Protein AF-A0A1Y4UDA5-F1 (afdb_monomer_lite)

Secondary structure (DSSP, 8-state):
--HHHHHHHHHHHHHTTT-HHHHHHHHHHHHHHHHHH--SHHHHTSHHHHHHHHHHHHSHHHHHH-S-GGGS-TT---HHHHHHHHHHHHHHSHHHH-TT--PPPPPHHHHHHHHHHHHHHTHHHHHHHHHHHHH-GGG----HHHHHHHT-HHHHHHHHHHHHHHHH--TT--HHHHHHHHHHHHHHHHHHHHHHHHHHHH-TTSPPPHHHHHHHHHHHHHHHHHHH-GGGGG-TTS-HHHHHHTT--TTS-HHHHHHHHHHHHHHHHHHHHHHH-PPP-GGGGS---------S-------PPPP--PPPP--------

Sequence (321 aa):
MEAQDFRTLTDMVQEHRHSELLTRGIGLEMMAHLPQILTSPDEAARHEVLQLMDTLRKTPAMRHTGRKLANLPGNSSHPIHGVLALHTLLMDAYPERHPESRMRQPTTGEVQAAMRLVDRLFRTGIFHELCRMTEAPTQMQPPFYVARLYGWDVDCEILQAMRHERDTATPGADPRRMQQLREEIFRTENHLVRGAERTIEGMTEMSVPRSYVERLESELNTLGWLARAPERIDDLHTNRQFLDKYEIHPGLPPEAQRAEAEAAFRELDARLVRLTGREARTHELDLRVAQPEREPGRTSFRREYPAVMQPAEAASRKLRH

Structure (mmCIF, N/CA/C/O backbone):
data_AF-A0A1Y4UDA5-F1
#
_entry.id   AF-A0A1Y4UDA5-F1
#
loop_
_atom_site.group_PDB
_atom_site.id
_atom_site.type_symbol
_atom_site.label_atom_id
_atom_site.label_alt_id
_atom_site.label_comp_id
_atom_site.label_asym_id
_atom_site.label_entity_id
_atom_site.label_seq_id
_atom_site.pdbx_PDB_ins_code
_atom_site.Cartn_x
_atom_site.Cartn_y
_atom_site.Cartn_z
_atom_site.occupancy
_atom_site.B_iso_or_equiv
_atom_site.auth_seq_id
_atom_site.auth_comp_id
_atom_site.auth_asym_id
_atom_site.auth_atom_id
_atom_site.pdbx_PDB_model_num
ATOM 1 N N . MET A 1 1 ? 5.032 -4.336 23.106 1.00 51.22 1 MET A N 1
ATOM 2 C CA . MET A 1 1 ? 3.749 -4.563 23.781 1.00 51.22 1 MET A CA 1
ATOM 3 C C . MET A 1 1 ? 3.518 -6.073 23.809 1.00 51.22 1 MET A C 1
ATOM 5 O O . MET A 1 1 ? 3.374 -6.665 22.745 1.00 51.22 1 MET A O 1
ATOM 9 N N . GLU A 1 2 ? 3.667 -6.715 24.965 1.00 51.81 2 GLU A N 1
ATOM 10 C CA . GLU A 1 2 ? 3.665 -8.178 25.155 1.00 51.81 2 GLU A CA 1
ATOM 11 C C . GLU A 1 2 ? 2.259 -8.705 25.516 1.00 51.81 2 GLU A C 1
ATOM 13 O O . GLU A 1 2 ? 1.322 -7.932 25.699 1.00 51.81 2 GLU A O 1
ATOM 18 N N . ALA A 1 3 ? 2.071 -10.027 25.641 1.00 55.53 3 ALA A N 1
ATOM 19 C CA . ALA A 1 3 ? 0.780 -10.629 26.026 1.00 55.53 3 ALA A CA 1
ATOM 20 C C . ALA A 1 3 ? 0.207 -10.060 27.347 1.00 55.53 3 ALA A C 1
ATOM 22 O O . ALA A 1 3 ? -1.010 -10.009 27.540 1.00 55.53 3 ALA A O 1
ATOM 23 N N . GLN A 1 4 ? 1.084 -9.581 28.232 1.00 59.66 4 GLN A N 1
ATOM 24 C CA . GLN A 1 4 ? 0.732 -8.936 29.494 1.00 59.66 4 GLN A CA 1
ATOM 25 C C . GLN A 1 4 ? 0.059 -7.562 29.309 1.00 59.66 4 GLN A C 1
ATOM 27 O O . GLN A 1 4 ? -0.778 -7.161 30.122 1.00 59.66 4 GLN A O 1
ATOM 32 N N . ASP A 1 5 ? 0.320 -6.884 28.194 1.00 81.00 5 ASP A N 1
ATOM 33 C CA . ASP A 1 5 ? -0.225 -5.555 27.918 1.00 81.00 5 ASP A CA 1
ATOM 34 C C . ASP A 1 5 ? -1.682 -5.620 27.435 1.00 81.00 5 ASP A C 1
ATOM 36 O O . ASP A 1 5 ? -2.499 -4.782 27.809 1.00 81.00 5 ASP A O 1
ATOM 40 N N . PHE A 1 6 ? -2.069 -6.661 26.687 1.00 86.75 6 PHE A N 1
ATOM 41 C CA . PHE A 1 6 ? -3.466 -6.848 26.266 1.00 86.75 6 PHE A CA 1
ATOM 42 C C . PHE A 1 6 ? -4.402 -7.211 27.423 1.00 86.75 6 PHE A C 1
ATOM 44 O O . PHE A 1 6 ? -5.567 -6.805 27.424 1.00 86.75 6 PHE A O 1
ATOM 51 N N . ARG A 1 7 ? -3.901 -7.947 28.422 1.00 87.75 7 ARG A N 1
ATOM 52 C CA . ARG A 1 7 ? -4.650 -8.208 29.661 1.00 87.75 7 ARG A CA 1
ATOM 53 C C . ARG A 1 7 ? -4.864 -6.921 30.442 1.00 87.75 7 ARG A C 1
ATOM 55 O O . ARG A 1 7 ? -6.002 -6.605 30.757 1.00 87.75 7 ARG A O 1
ATOM 62 N N . THR A 1 8 ? -3.806 -6.132 30.617 1.00 89.75 8 THR A N 1
ATOM 63 C CA . THR A 1 8 ? -3.888 -4.809 31.254 1.00 89.75 8 THR A CA 1
ATOM 64 C C . THR A 1 8 ? -4.913 -3.908 30.555 1.00 89.75 8 THR A C 1
ATOM 66 O O . THR A 1 8 ? -5.775 -3.329 31.209 1.00 89.75 8 THR A O 1
ATOM 69 N N . LEU A 1 9 ? -4.900 -3.849 29.217 1.00 91.00 9 LEU A N 1
ATOM 70 C CA . LEU A 1 9 ? -5.909 -3.108 28.448 1.00 91.00 9 LEU A CA 1
ATOM 71 C C . LEU A 1 9 ? -7.327 -3.655 28.660 1.00 91.00 9 LEU A C 1
ATOM 73 O O . LEU A 1 9 ? -8.279 -2.882 28.760 1.00 91.00 9 LEU A O 1
ATOM 77 N N . THR A 1 10 ? -7.482 -4.977 28.737 1.00 94.12 10 THR A N 1
ATOM 78 C CA . THR A 1 10 ? -8.779 -5.612 29.006 1.00 94.12 10 THR A CA 1
ATOM 79 C C . THR A 1 10 ? -9.306 -5.208 30.378 1.00 94.12 10 THR A C 1
ATOM 81 O O . THR A 1 10 ? -10.466 -4.804 30.482 1.00 94.12 10 THR A O 1
ATOM 84 N N . ASP A 1 11 ? -8.455 -5.247 31.400 1.00 93.56 11 ASP A N 1
ATOM 85 C CA . ASP A 1 11 ? -8.797 -4.862 32.768 1.00 93.56 11 ASP A CA 1
ATOM 86 C C . ASP A 1 11 ? -9.186 -3.378 32.839 1.00 93.56 11 ASP A C 1
ATOM 88 O O . ASP A 1 11 ? -10.242 -3.049 33.380 1.00 93.56 11 ASP A O 1
ATOM 92 N N . MET A 1 12 ? -8.433 -2.491 32.175 1.00 93.12 12 MET A N 1
ATOM 93 C CA . MET A 1 12 ? -8.766 -1.062 32.072 1.00 93.12 12 MET A CA 1
ATOM 94 C C . MET A 1 12 ? -10.132 -0.820 31.413 1.00 93.12 12 MET A C 1
ATOM 96 O O . MET A 1 12 ? -10.927 -0.004 31.888 1.00 93.12 12 MET A O 1
ATOM 100 N N . VAL A 1 13 ? -10.441 -1.531 30.321 1.00 94.19 13 VAL A N 1
ATOM 101 C CA . VAL A 1 13 ? -11.757 -1.432 29.668 1.00 94.19 13 VAL A CA 1
ATOM 102 C C . VAL A 1 13 ? -12.859 -1.919 30.609 1.00 94.19 13 VAL A C 1
ATOM 104 O O . VAL A 1 13 ? -13.936 -1.325 30.635 1.00 94.19 13 VAL A O 1
ATOM 107 N N . GLN A 1 14 ? -12.625 -2.984 31.383 1.00 94.31 14 GLN A N 1
ATOM 108 C CA . GLN A 1 14 ? -13.609 -3.503 32.337 1.00 94.31 14 GLN A CA 1
ATOM 109 C C . GLN A 1 14 ? -13.853 -2.544 33.500 1.00 94.31 14 GLN A C 1
ATOM 111 O O . GLN A 1 14 ? -15.016 -2.303 33.836 1.00 94.31 14 GLN A O 1
ATOM 116 N N . GLU A 1 15 ? -12.791 -1.988 34.078 1.00 94.69 15 GLU A N 1
ATOM 117 C CA . GLU A 1 15 ? -12.849 -1.028 35.179 1.00 94.69 15 GLU A CA 1
ATOM 118 C C . GLU A 1 15 ? -13.640 0.221 34.774 1.00 94.69 15 GLU A C 1
ATOM 120 O O . GLU A 1 15 ? -14.560 0.654 35.473 1.00 94.69 15 GLU A O 1
ATOM 125 N N . HIS A 1 16 ? -13.354 0.758 33.588 1.00 93.12 16 HIS A N 1
ATOM 126 C CA . HIS A 1 16 ? -13.944 2.009 33.121 1.00 93.12 16 HIS A CA 1
ATOM 127 C C . HIS A 1 16 ? -15.164 1.836 32.210 1.00 93.12 16 HIS A C 1
ATOM 129 O O . HIS A 1 16 ? -15.671 2.827 31.683 1.00 93.12 16 HIS A O 1
ATOM 135 N N . ARG A 1 17 ? -15.709 0.617 32.068 1.00 91.00 17 ARG A N 1
ATOM 136 C CA . ARG A 1 17 ? -16.794 0.291 31.115 1.00 91.00 17 ARG A CA 1
ATOM 137 C C . ARG A 1 17 ? -18.041 1.173 31.230 1.00 91.00 17 ARG A C 1
ATOM 139 O O . ARG A 1 17 ? -18.798 1.294 30.272 1.00 91.00 17 ARG A O 1
ATOM 146 N N . HIS A 1 18 ? -18.304 1.743 32.405 1.00 91.75 18 HIS A N 1
ATOM 147 C CA . HIS A 1 18 ? -19.471 2.596 32.653 1.00 91.75 18 HIS A CA 1
ATOM 148 C C . HIS A 1 18 ? -19.237 4.076 32.311 1.00 91.75 18 HIS A C 1
ATOM 150 O O . HIS A 1 18 ? -20.197 4.838 32.262 1.00 91.75 18 HIS A O 1
ATOM 156 N N . SER A 1 19 ? -17.992 4.477 32.042 1.00 92.62 19 SER A N 1
ATOM 157 C CA . SER A 1 19 ? -17.640 5.822 31.596 1.00 92.62 19 SER A CA 1
ATOM 158 C C . SER A 1 19 ? -17.453 5.834 30.083 1.00 92.62 19 SER A C 1
ATOM 160 O O . SER A 1 19 ? -16.459 5.325 29.558 1.00 92.62 19 SER A O 1
ATOM 162 N N . GLU A 1 20 ? -18.405 6.431 29.365 1.00 89.38 20 GLU A N 1
ATOM 163 C CA . GLU A 1 20 ? -18.318 6.577 27.908 1.00 89.38 20 GLU A CA 1
ATOM 164 C C . GLU A 1 20 ? -17.074 7.373 27.500 1.00 89.38 20 GLU A C 1
ATOM 166 O O . GLU A 1 20 ? -16.362 6.971 26.583 1.00 89.38 20 GLU A O 1
ATOM 171 N N . LEU A 1 21 ? -16.759 8.449 28.229 1.00 91.94 21 LEU A N 1
ATOM 172 C CA . LEU A 1 21 ? -15.596 9.293 27.961 1.00 91.94 21 LEU A CA 1
ATOM 173 C C . LEU A 1 21 ? -14.282 8.513 28.084 1.00 91.94 21 LEU A C 1
ATOM 175 O O . LEU A 1 21 ? -13.453 8.573 27.177 1.00 91.94 21 LEU A O 1
ATOM 179 N N . LEU A 1 22 ? -14.103 7.747 29.166 1.00 92.62 22 LEU A N 1
ATOM 180 C CA . LEU A 1 22 ? -12.878 6.967 29.367 1.00 92.62 22 LEU A CA 1
ATOM 181 C C . LEU A 1 22 ? -12.781 5.815 28.367 1.00 92.62 22 LEU A C 1
ATOM 183 O O . LEU A 1 22 ? -11.730 5.614 27.768 1.00 92.62 22 LEU A O 1
ATOM 187 N N . THR A 1 23 ? -13.884 5.107 28.110 1.00 90.88 23 THR A N 1
ATOM 188 C CA . THR A 1 23 ? -13.892 4.006 27.133 1.00 90.88 23 THR A CA 1
ATOM 189 C C . THR A 1 23 ? -13.612 4.524 25.715 1.00 90.88 23 THR A C 1
ATOM 191 O O . THR A 1 23 ? -12.918 3.872 24.933 1.00 90.88 23 THR A O 1
ATOM 194 N N . ARG A 1 24 ? -14.101 5.724 25.375 1.00 92.38 24 ARG A N 1
ATOM 195 C CA . ARG A 1 24 ? -13.778 6.405 24.116 1.00 92.38 24 ARG A CA 1
ATOM 196 C C . ARG A 1 24 ? -12.298 6.778 24.043 1.00 92.38 24 ARG A C 1
ATOM 198 O O . ARG A 1 24 ? -11.693 6.534 23.004 1.00 92.38 24 ARG A O 1
ATOM 205 N N . GLY A 1 25 ? -11.734 7.328 25.120 1.00 93.94 25 GLY A N 1
ATOM 206 C CA . GLY A 1 25 ? -10.307 7.649 25.225 1.00 93.94 25 GLY A CA 1
ATOM 207 C C . GLY A 1 25 ? -9.423 6.419 25.024 1.00 93.94 25 GLY A C 1
ATOM 208 O O . GLY A 1 25 ? -8.573 6.421 24.143 1.00 93.94 25 GLY A O 1
ATOM 209 N N . ILE A 1 26 ? -9.709 5.326 25.737 1.00 92.75 26 ILE A N 1
ATOM 210 C CA . ILE A 1 26 ? -9.015 4.041 25.554 1.00 92.75 26 ILE A CA 1
ATOM 211 C C . ILE A 1 26 ? -9.117 3.577 24.094 1.00 92.75 26 ILE A C 1
ATOM 213 O O . ILE A 1 26 ? -8.121 3.187 23.496 1.00 92.75 26 ILE A O 1
ATOM 217 N N . GLY A 1 27 ? -10.303 3.669 23.483 1.00 93.88 27 GLY A N 1
ATOM 218 C CA . GLY A 1 27 ? -10.486 3.317 22.076 1.00 93.88 27 GLY A CA 1
ATOM 219 C C . GLY A 1 27 ? -9.648 4.163 21.104 1.00 93.88 27 GLY A C 1
ATOM 220 O O . GLY A 1 27 ? -9.194 3.625 20.098 1.00 93.88 27 GLY A O 1
ATOM 221 N N . LEU A 1 28 ? -9.432 5.454 21.386 1.00 94.38 28 LEU A N 1
ATOM 222 C CA . LEU A 1 28 ? -8.564 6.325 20.577 1.00 94.38 28 LEU A CA 1
ATOM 223 C C . LEU A 1 28 ? -7.102 5.892 20.672 1.00 94.38 28 LEU A C 1
ATOM 225 O O . LEU A 1 28 ? -6.462 5.711 19.638 1.00 94.38 28 LEU A O 1
ATOM 229 N N . GLU A 1 29 ? -6.606 5.660 21.887 1.00 93.69 29 GLU A N 1
ATOM 230 C CA . GLU A 1 29 ? -5.241 5.168 22.110 1.00 93.69 29 GLU A CA 1
ATOM 231 C C . GLU A 1 29 ? -5.025 3.823 21.406 1.00 93.69 29 GLU A C 1
ATOM 233 O O . GLU A 1 29 ? -4.050 3.611 20.686 1.00 93.69 29 GLU A O 1
ATOM 238 N N . MET A 1 30 ? -5.999 2.919 21.517 1.00 93.88 30 MET A N 1
ATOM 239 C CA . MET A 1 30 ? -5.958 1.642 20.814 1.00 93.88 30 MET A CA 1
ATOM 240 C C . MET A 1 30 ? -5.927 1.822 19.293 1.00 93.88 30 MET A C 1
ATOM 242 O O . MET A 1 30 ? -5.165 1.132 18.624 1.00 93.88 30 MET A O 1
ATOM 246 N N . MET A 1 31 ? -6.704 2.743 18.720 1.00 93.81 31 MET A N 1
ATOM 247 C CA . MET A 1 31 ? -6.629 3.020 17.281 1.00 93.81 31 MET A CA 1
ATOM 248 C C . MET A 1 31 ? -5.262 3.561 16.851 1.00 93.81 31 MET A C 1
ATOM 250 O O . MET A 1 31 ? -4.803 3.223 15.764 1.00 93.81 31 MET A O 1
ATOM 254 N N . ALA A 1 32 ? -4.610 4.379 17.677 1.00 91.19 32 ALA A N 1
ATOM 255 C CA . ALA A 1 32 ? -3.294 4.925 17.359 1.00 91.19 32 ALA A CA 1
ATOM 256 C C . ALA A 1 32 ? -2.197 3.845 17.366 1.00 91.19 32 ALA A C 1
ATOM 258 O O . ALA A 1 32 ? -1.287 3.878 16.536 1.00 91.19 32 ALA A O 1
ATOM 259 N N . HIS A 1 33 ? -2.295 2.872 18.276 1.00 90.19 33 HIS A N 1
ATOM 260 C CA . HIS A 1 33 ? -1.214 1.920 18.534 1.00 90.19 33 HIS A CA 1
ATOM 261 C C . HIS A 1 33 ? -1.440 0.522 17.947 1.00 90.19 33 HIS A C 1
ATOM 263 O O . HIS A 1 33 ? -0.495 -0.084 17.442 1.00 90.19 33 HIS A O 1
ATOM 269 N N . LEU A 1 34 ? -2.669 -0.005 17.949 1.00 90.38 34 LEU A N 1
ATOM 270 C CA . LEU A 1 34 ? -2.934 -1.371 17.482 1.00 90.38 34 LEU A CA 1
ATOM 271 C C . LEU A 1 34 ? -2.503 -1.660 16.040 1.00 90.38 34 LEU A C 1
ATOM 273 O O . LEU A 1 34 ? -2.033 -2.774 15.833 1.00 90.38 34 LEU A O 1
ATOM 277 N N . PRO A 1 35 ? -2.582 -0.738 15.061 1.00 90.12 35 PRO A N 1
ATOM 278 C CA . PRO A 1 35 ? -2.067 -1.000 13.714 1.00 90.12 35 PRO A CA 1
ATOM 279 C C . PRO A 1 35 ? -0.590 -1.419 13.666 1.00 90.12 35 PRO A C 1
ATOM 281 O O . PRO A 1 35 ? -0.184 -2.104 12.734 1.00 90.12 35 PRO A O 1
ATOM 284 N N . GLN A 1 36 ? 0.207 -1.016 14.661 1.00 87.44 36 GLN A N 1
ATOM 285 C CA . GLN A 1 36 ? 1.631 -1.353 14.766 1.00 87.44 36 GLN A CA 1
ATOM 286 C C . GLN A 1 36 ? 1.881 -2.637 15.567 1.00 87.44 36 GLN A C 1
ATOM 288 O O . GLN A 1 36 ? 2.990 -3.158 15.550 1.00 87.44 36 GLN A O 1
ATOM 293 N N . ILE A 1 37 ? 0.877 -3.128 16.301 1.00 88.69 37 ILE A N 1
ATOM 294 C CA . ILE A 1 37 ? 1.004 -4.312 17.161 1.00 88.69 37 ILE A CA 1
ATOM 295 C C . ILE A 1 37 ? 0.278 -5.518 16.570 1.00 88.69 37 ILE A C 1
ATOM 297 O O . ILE A 1 37 ? 0.770 -6.633 16.664 1.00 88.69 37 ILE A O 1
ATOM 301 N N . LEU A 1 38 ? -0.907 -5.313 15.999 1.00 91.56 38 LEU A N 1
ATOM 302 C CA . LEU A 1 38 ? -1.673 -6.347 15.312 1.00 91.56 38 LEU A CA 1
ATOM 303 C C . LEU A 1 38 ? -1.284 -6.329 13.836 1.00 91.56 38 LEU A C 1
ATOM 305 O O . LEU A 1 38 ? -2.023 -5.848 12.978 1.00 91.56 38 LEU A O 1
ATOM 309 N N . THR A 1 39 ? -0.076 -6.812 13.570 1.00 90.06 39 THR A N 1
ATOM 310 C CA . THR A 1 39 ? 0.554 -6.790 12.247 1.00 90.06 39 THR A CA 1
ATOM 311 C C . THR A 1 39 ? 0.217 -8.018 11.409 1.00 90.06 39 THR A C 1
ATOM 313 O O . THR A 1 39 ? 0.458 -8.011 10.206 1.00 90.06 39 THR A O 1
ATOM 316 N N . SER A 1 40 ? -0.379 -9.049 12.014 1.00 92.56 40 SER A N 1
ATOM 317 C CA . SER A 1 40 ? -0.759 -10.299 11.350 1.00 92.56 40 SER A CA 1
ATOM 318 C C . SER A 1 40 ? -2.109 -10.847 11.841 1.00 92.56 40 SER A C 1
ATOM 320 O O . SER A 1 40 ? -2.541 -10.547 12.962 1.00 92.56 40 SER A O 1
ATOM 322 N N . PRO A 1 41 ? -2.777 -11.703 11.042 1.00 93.88 41 PRO A N 1
ATOM 323 C CA . PRO A 1 41 ? -3.950 -12.452 11.494 1.00 93.88 41 PRO A CA 1
ATOM 324 C C . PRO A 1 41 ? -3.673 -13.319 12.729 1.00 93.88 41 PRO A C 1
ATOM 326 O O . PRO A 1 41 ? -4.530 -13.430 13.603 1.00 93.88 41 PRO A O 1
ATOM 329 N N . ASP A 1 42 ? -2.471 -13.891 12.838 1.00 93.50 42 ASP A N 1
ATOM 330 C CA . ASP A 1 42 ? -2.051 -14.708 13.981 1.00 93.50 42 ASP A CA 1
ATOM 331 C C . ASP A 1 42 ? -2.047 -13.933 15.296 1.00 93.50 42 ASP A C 1
ATOM 333 O O . ASP A 1 42 ? -2.511 -14.422 16.328 1.00 93.50 42 ASP A O 1
ATOM 337 N N . GLU A 1 43 ? -1.573 -12.689 15.267 1.00 93.12 43 GLU A N 1
ATOM 338 C CA . GLU A 1 43 ? -1.618 -11.800 16.427 1.00 93.12 43 GLU A CA 1
ATOM 339 C C . GLU A 1 43 ? -3.054 -11.440 16.810 1.00 93.12 43 GLU A C 1
ATOM 341 O O . GLU A 1 43 ? -3.390 -11.438 17.995 1.00 93.12 43 GLU A O 1
ATOM 346 N N . ALA A 1 44 ? -3.922 -11.204 15.823 1.00 93.62 44 ALA A N 1
ATOM 347 C CA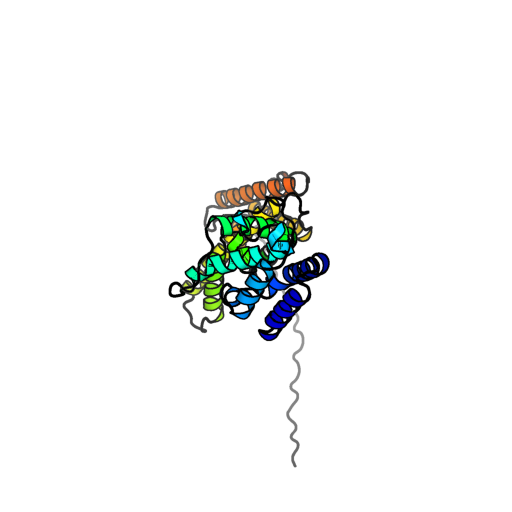 . ALA A 1 44 ? -5.338 -10.909 16.044 1.00 93.62 44 ALA A CA 1
ATOM 348 C C . ALA A 1 44 ? -6.131 -12.097 16.622 1.00 93.62 44 ALA A C 1
ATOM 350 O O . ALA A 1 44 ? -7.137 -11.895 17.312 1.00 93.62 44 ALA A O 1
ATOM 351 N N . ALA A 1 45 ? -5.673 -13.320 16.354 1.00 94.38 45 ALA A N 1
ATOM 352 C CA . ALA A 1 45 ? -6.262 -14.566 16.827 1.00 94.38 45 ALA A CA 1
ATOM 353 C C . ALA A 1 45 ? -5.846 -14.960 18.254 1.00 94.38 45 ALA A C 1
ATOM 355 O O . ALA A 1 45 ? -6.415 -15.897 18.821 1.00 94.38 45 ALA A O 1
ATOM 356 N N . ARG A 1 46 ? -4.870 -14.265 18.857 1.00 93.50 46 ARG A N 1
ATOM 357 C CA . ARG A 1 46 ? -4.416 -14.553 20.227 1.00 93.50 46 ARG A CA 1
ATOM 358 C C . ARG A 1 46 ? -5.568 -14.442 21.220 1.00 93.50 46 ARG A C 1
ATOM 360 O O . ARG A 1 46 ? -6.411 -13.547 21.130 1.00 93.50 46 ARG A O 1
ATOM 367 N N . HIS A 1 47 ? -5.573 -15.330 22.210 1.00 93.38 47 HIS A N 1
ATOM 368 C CA . HIS A 1 47 ? -6.658 -15.426 23.183 1.00 93.38 47 HIS A CA 1
ATOM 369 C C . HIS A 1 47 ? -6.911 -14.100 23.915 1.00 93.38 47 HIS A C 1
ATOM 371 O O . HIS A 1 47 ? -8.058 -13.678 24.040 1.00 93.38 47 HIS A O 1
ATOM 377 N N . GLU A 1 48 ? -5.849 -13.411 24.333 1.00 94.00 48 GLU A N 1
ATOM 378 C CA . GLU A 1 48 ? -5.909 -12.110 25.003 1.00 94.00 48 GLU A CA 1
ATOM 379 C C . GLU A 1 48 ? -6.549 -11.032 24.116 1.00 94.00 48 GLU A C 1
ATOM 381 O O . GLU A 1 48 ? -7.360 -10.235 24.588 1.00 94.00 48 GLU A O 1
ATOM 386 N N . VAL A 1 49 ? -6.241 -11.030 22.816 1.00 95.06 49 VAL A N 1
ATOM 387 C CA . VAL A 1 49 ? -6.830 -10.083 21.859 1.00 95.06 49 VAL A CA 1
ATOM 388 C C . VAL A 1 49 ? -8.312 -10.394 21.666 1.00 95.06 49 VAL A C 1
ATOM 390 O O . VAL A 1 49 ? -9.143 -9.491 21.725 1.00 95.06 49 VAL A O 1
ATOM 393 N N . LEU A 1 50 ? -8.685 -11.668 21.521 1.00 94.69 50 LEU A N 1
ATOM 394 C CA . LEU A 1 50 ? -10.090 -12.072 21.419 1.00 94.69 50 LEU A CA 1
ATOM 395 C C . LEU A 1 50 ? -10.897 -11.675 22.668 1.00 94.69 50 LEU A C 1
ATOM 397 O O . LEU A 1 50 ? -12.015 -11.167 22.537 1.00 94.69 50 LEU A O 1
ATOM 401 N N . GLN A 1 51 ? -10.326 -11.852 23.865 1.00 95.62 51 GLN A N 1
ATOM 402 C CA . GLN A 1 51 ? -10.934 -11.421 25.128 1.00 95.62 51 GLN A CA 1
ATOM 403 C C . GLN A 1 51 ? -11.124 -9.901 25.190 1.00 95.62 51 GLN A C 1
ATOM 405 O O . GLN A 1 51 ? -12.198 -9.430 25.581 1.00 95.62 51 GLN A O 1
ATOM 410 N N . LEU A 1 52 ? -10.122 -9.129 24.767 1.00 95.62 52 LEU A N 1
ATOM 411 C CA . LEU A 1 52 ? -10.201 -7.671 24.696 1.00 95.62 52 LEU A CA 1
ATOM 412 C C . LEU A 1 52 ? -11.326 -7.221 23.755 1.00 95.62 52 LEU A C 1
ATOM 414 O O . LEU A 1 52 ? -12.163 -6.396 24.125 1.00 95.62 52 LEU A O 1
ATOM 418 N N . MET A 1 53 ? -11.409 -7.813 22.562 1.00 95.50 53 MET A N 1
ATOM 419 C CA . MET A 1 53 ? -12.435 -7.477 21.571 1.00 95.50 53 MET A CA 1
ATOM 420 C C . MET A 1 53 ? -13.847 -7.839 22.052 1.00 95.50 53 MET A C 1
ATOM 422 O O . MET A 1 53 ? -14.801 -7.100 21.804 1.00 95.50 53 MET A O 1
ATOM 426 N N . ASP A 1 54 ? -14.016 -8.962 22.752 1.00 94.69 54 ASP A N 1
ATOM 427 C CA . ASP A 1 54 ? -15.293 -9.331 23.376 1.00 94.69 54 ASP A CA 1
ATOM 428 C C . ASP A 1 54 ? -15.669 -8.378 24.526 1.00 94.69 54 ASP A C 1
ATOM 430 O O . ASP A 1 54 ? -16.816 -7.929 24.624 1.00 94.69 54 ASP A O 1
ATOM 434 N N . THR A 1 55 ? -14.691 -7.985 25.342 1.00 95.19 55 THR A N 1
ATOM 435 C CA . THR A 1 55 ? -14.868 -7.008 26.424 1.00 95.19 55 THR A CA 1
ATOM 436 C C . THR A 1 55 ? -15.329 -5.657 25.880 1.00 95.19 55 THR A C 1
ATOM 438 O O . THR A 1 55 ? -16.338 -5.121 26.349 1.00 95.19 55 THR A O 1
ATOM 441 N N . LEU A 1 56 ? -14.673 -5.147 24.833 1.00 94.12 56 LEU A N 1
ATOM 442 C CA . LEU A 1 56 ? -15.058 -3.911 24.148 1.00 94.12 56 LEU A CA 1
ATOM 443 C C . LEU A 1 56 ? -16.511 -3.966 23.656 1.00 94.12 56 LEU A C 1
ATOM 445 O O . LEU A 1 56 ? -17.295 -3.063 23.958 1.00 94.12 56 LEU A O 1
ATOM 449 N N . ARG A 1 57 ? -16.917 -5.056 22.987 1.00 92.81 57 ARG A N 1
ATOM 450 C CA . ARG A 1 57 ? -18.301 -5.257 22.502 1.00 92.81 57 ARG A CA 1
ATOM 451 C C . ARG A 1 57 ? -19.344 -5.290 23.627 1.00 92.81 57 ARG A C 1
ATOM 453 O O . ARG A 1 57 ? -20.518 -4.992 23.390 1.00 92.81 57 ARG A O 1
ATOM 460 N N . LYS A 1 58 ? -18.954 -5.679 24.845 1.00 92.19 58 LYS A N 1
ATOM 461 C CA . LYS A 1 58 ? -19.851 -5.801 26.007 1.00 92.19 58 LYS A CA 1
ATOM 462 C C . LYS A 1 58 ? -20.037 -4.500 26.788 1.00 92.19 58 LYS A C 1
ATOM 464 O O . LYS A 1 58 ? -20.982 -4.440 27.592 1.00 92.19 58 LYS A O 1
ATOM 469 N N . THR A 1 59 ? -19.208 -3.484 26.537 1.00 91.62 59 THR A N 1
ATOM 470 C CA . THR A 1 59 ? -19.319 -2.166 27.179 1.00 91.62 59 THR A CA 1
ATOM 471 C C . THR A 1 59 ? -20.711 -1.550 26.953 1.00 91.62 59 THR A C 1
ATOM 473 O O . THR A 1 59 ? -21.286 -1.701 25.871 1.00 91.62 59 THR A O 1
ATOM 476 N N . PRO A 1 60 ? -21.296 -0.874 27.961 1.00 88.75 60 PRO A N 1
ATOM 477 C CA . PRO A 1 60 ? -22.537 -0.108 27.842 1.00 88.75 60 PRO A CA 1
ATOM 478 C C . PRO A 1 60 ? -22.620 0.769 26.586 1.00 88.75 60 PRO A C 1
ATOM 480 O O . PRO A 1 60 ? -23.614 0.684 25.867 1.00 88.75 60 PRO A O 1
ATOM 483 N N . ALA A 1 61 ? -21.559 1.516 26.261 1.00 83.38 61 ALA A N 1
ATOM 484 C CA . ALA A 1 61 ? -21.507 2.376 25.076 1.00 83.38 61 ALA A CA 1
ATOM 485 C C . ALA A 1 61 ? -21.806 1.600 23.778 1.00 83.38 61 ALA A C 1
ATOM 487 O O . ALA A 1 61 ? -22.630 2.031 22.968 1.00 83.38 61 ALA A O 1
ATOM 488 N N . MET A 1 62 ? -21.227 0.403 23.613 1.00 89.88 62 MET A N 1
ATOM 489 C CA . MET A 1 62 ? -21.454 -0.460 22.442 1.00 89.88 62 MET A CA 1
ATOM 490 C C . MET A 1 62 ? -22.843 -1.112 22.425 1.00 89.88 62 MET A C 1
ATOM 492 O O . MET A 1 62 ? -23.322 -1.533 21.373 1.00 89.88 62 MET A O 1
ATOM 496 N N . ARG A 1 63 ? -23.545 -1.187 23.565 1.00 84.38 63 ARG A N 1
ATOM 497 C CA . ARG A 1 63 ? -24.949 -1.644 23.589 1.00 84.38 63 ARG A CA 1
ATOM 498 C C . ARG A 1 63 ? -25.883 -0.627 22.949 1.00 84.38 63 ARG A C 1
ATOM 500 O O . ARG A 1 63 ? -26.836 -1.036 22.297 1.00 84.38 63 ARG A O 1
ATOM 507 N N . HIS A 1 64 ? -25.604 0.660 23.146 1.00 78.44 64 HIS A N 1
ATOM 508 C CA . HIS A 1 64 ? -26.418 1.755 22.623 1.00 78.44 64 HIS A CA 1
ATOM 509 C C . HIS A 1 64 ? -26.058 2.110 21.180 1.00 78.44 64 HIS A C 1
ATOM 511 O O . HIS A 1 64 ? -26.945 2.339 20.366 1.00 78.44 64 HIS A O 1
ATOM 517 N N . THR A 1 65 ? -24.765 2.129 20.856 1.00 77.38 65 THR A N 1
ATOM 518 C CA . THR A 1 65 ? -24.274 2.540 19.530 1.00 77.38 65 THR A CA 1
ATOM 519 C C . THR A 1 65 ? -24.226 1.402 18.507 1.00 77.38 65 THR A C 1
ATOM 521 O O . THR A 1 65 ? -24.257 1.674 17.310 1.00 77.38 65 THR A O 1
ATOM 524 N N . GLY A 1 66 ? -24.227 0.143 18.961 1.00 81.50 66 GLY A N 1
ATOM 525 C CA . GLY A 1 66 ? -24.292 -1.051 18.119 1.00 81.50 66 GLY A CA 1
ATOM 526 C C . GLY A 1 66 ? -23.059 -1.945 18.259 1.00 81.50 66 GLY A C 1
ATOM 527 O O . GLY A 1 66 ? -21.926 -1.492 18.219 1.00 81.50 66 GLY A O 1
ATOM 528 N N . ARG A 1 67 ? -23.278 -3.259 18.403 1.00 84.12 67 ARG A N 1
ATOM 529 C CA . ARG A 1 67 ? -22.192 -4.248 18.591 1.00 84.12 67 ARG A CA 1
ATOM 530 C C . ARG A 1 67 ? -21.692 -4.896 17.299 1.00 84.12 67 ARG A C 1
ATOM 532 O O . ARG A 1 67 ? -20.639 -5.527 17.302 1.00 84.12 67 ARG A O 1
ATOM 539 N N . LYS A 1 68 ? -22.506 -4.835 16.246 1.00 89.25 68 LYS A N 1
ATOM 540 C CA . LYS A 1 68 ? -22.275 -5.466 14.944 1.00 89.25 68 LYS A CA 1
ATOM 541 C C . LYS A 1 68 ? -21.953 -4.383 13.937 1.00 89.25 68 LYS A C 1
ATOM 543 O O . LYS A 1 68 ? -22.778 -3.485 13.765 1.00 89.25 68 LYS A O 1
ATOM 548 N N . LEU A 1 69 ? -20.799 -4.476 13.285 1.00 92.56 69 LEU A N 1
ATOM 549 C CA . LEU A 1 69 ? -20.335 -3.444 12.365 1.00 92.56 69 LEU A CA 1
ATOM 550 C C . LEU A 1 69 ? -21.278 -3.322 11.167 1.00 92.56 69 LEU A C 1
ATOM 552 O O . LEU A 1 69 ? -21.550 -2.213 10.715 1.00 92.56 69 LEU A O 1
ATOM 556 N N . ALA A 1 70 ? -21.847 -4.444 10.713 1.00 92.31 70 ALA A N 1
ATOM 557 C CA . ALA A 1 70 ? -22.789 -4.481 9.595 1.00 92.31 70 ALA A CA 1
ATOM 558 C C . ALA A 1 70 ? -24.070 -3.672 9.853 1.00 92.31 70 ALA A C 1
ATOM 560 O O . ALA A 1 70 ? -24.705 -3.210 8.908 1.00 92.31 70 ALA A O 1
ATOM 561 N N . ASN A 1 71 ? -24.433 -3.483 11.124 1.00 90.56 71 ASN A N 1
ATOM 562 C CA . ASN A 1 71 ? -25.645 -2.772 11.525 1.00 90.56 71 ASN A CA 1
ATOM 563 C C . ASN A 1 71 ? -25.387 -1.294 11.849 1.00 90.56 71 ASN A C 1
ATOM 565 O O . ASN A 1 71 ? -26.325 -0.580 12.202 1.00 90.56 71 ASN A O 1
ATOM 569 N N . LEU A 1 72 ? -24.132 -0.839 11.798 1.00 87.81 72 LEU A N 1
ATOM 570 C CA . LEU A 1 72 ? -23.793 0.534 12.144 1.00 87.81 72 LEU A CA 1
ATOM 571 C C . LEU A 1 72 ? -24.217 1.504 11.037 1.00 87.81 72 LEU A C 1
ATOM 573 O O . LEU A 1 72 ? -24.082 1.194 9.849 1.00 87.81 72 LEU A O 1
ATOM 577 N N . PRO A 1 73 ? -24.657 2.720 11.403 1.00 78.94 73 PRO A N 1
ATOM 578 C CA . PRO A 1 73 ? -24.864 3.770 10.423 1.00 78.94 73 PRO A CA 1
ATOM 579 C C . PRO A 1 73 ? -23.527 4.142 9.768 1.00 78.94 73 PRO A C 1
ATOM 581 O O . PRO A 1 73 ? -22.464 4.130 10.401 1.00 78.94 73 PRO A O 1
ATOM 584 N N . GLY A 1 74 ? -23.578 4.503 8.485 1.00 68.81 74 GLY A N 1
ATOM 585 C CA . GLY A 1 74 ? -22.390 4.780 7.673 1.00 68.81 74 GLY A CA 1
ATOM 586 C C . GLY A 1 74 ? -21.504 5.920 8.188 1.00 68.81 74 GLY A C 1
ATOM 587 O O . GLY A 1 74 ? -20.357 6.008 7.777 1.00 68.81 74 GLY A O 1
ATOM 588 N N . ASN A 1 75 ? -21.988 6.753 9.110 1.00 76.12 75 ASN A N 1
ATOM 589 C CA . ASN A 1 75 ? -21.274 7.884 9.705 1.00 76.12 75 ASN A CA 1
ATOM 590 C C . ASN A 1 75 ? -20.734 7.606 11.122 1.00 76.12 75 ASN A C 1
ATOM 592 O O . ASN A 1 75 ? -20.364 8.543 11.828 1.00 76.12 75 ASN A O 1
ATOM 596 N N . SER A 1 76 ? -20.696 6.345 11.564 1.00 82.00 76 SER A N 1
ATOM 597 C CA . SER A 1 76 ? -20.164 6.031 12.888 1.00 82.00 76 SER A CA 1
ATOM 598 C C . SER A 1 76 ? -18.699 6.462 13.033 1.00 82.00 76 SER A C 1
ATOM 600 O O . SER A 1 76 ? -17.858 6.132 12.194 1.00 82.00 76 SER A O 1
ATOM 602 N N . SER A 1 77 ? -18.410 7.183 14.119 1.00 85.56 77 SER A N 1
ATOM 603 C CA . SER A 1 77 ? -17.090 7.731 14.461 1.00 85.56 77 SER A CA 1
ATOM 604 C C . SER A 1 77 ? -16.587 7.257 15.827 1.00 85.56 77 SER A C 1
ATOM 606 O O . SER A 1 77 ? -15.654 7.833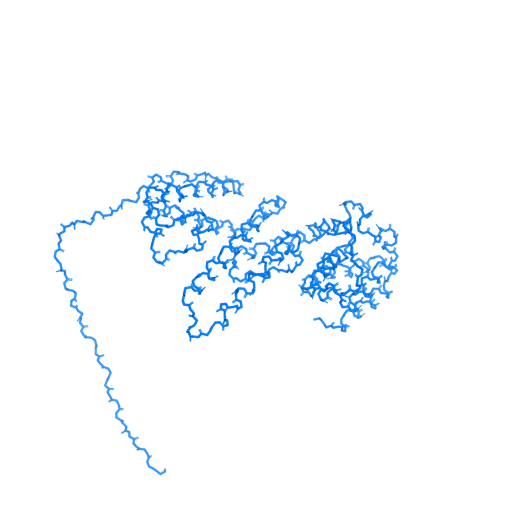 16.388 1.00 85.56 77 SER A O 1
ATOM 608 N N . HIS A 1 78 ? -17.227 6.235 16.408 1.00 91.44 78 HIS A N 1
ATOM 609 C CA . HIS A 1 78 ? -16.808 5.728 17.708 1.00 91.44 78 HIS A CA 1
ATOM 610 C C . HIS A 1 78 ? -15.472 4.968 17.568 1.00 91.44 78 HIS A C 1
ATOM 612 O O . HIS A 1 78 ? -15.416 4.007 16.800 1.00 91.44 78 HIS A O 1
ATOM 618 N N . PRO A 1 79 ? -14.423 5.314 18.334 1.00 93.06 79 PRO A N 1
ATOM 619 C CA . PRO A 1 79 ? -13.088 4.727 18.183 1.00 93.06 79 PRO A CA 1
ATOM 620 C C . PRO A 1 79 ? -13.049 3.202 18.344 1.00 93.06 79 PRO A C 1
ATOM 622 O O . PRO A 1 79 ? -12.399 2.492 17.584 1.00 93.06 79 PRO A O 1
ATOM 625 N N . ILE A 1 80 ? -13.845 2.671 19.277 1.00 94.19 80 ILE A N 1
ATOM 626 C CA . ILE A 1 80 ? -14.001 1.218 19.454 1.00 94.19 80 ILE A CA 1
ATOM 627 C C . ILE A 1 80 ? -14.484 0.527 18.170 1.00 94.19 80 ILE A C 1
ATOM 629 O O . ILE A 1 80 ? -14.054 -0.587 17.894 1.00 94.19 80 ILE A O 1
ATOM 633 N N . HIS A 1 81 ? -15.321 1.163 17.343 1.00 94.94 81 HIS A N 1
ATOM 634 C CA . HIS A 1 81 ? -15.699 0.574 16.056 1.00 94.94 81 HIS A CA 1
ATOM 635 C C . HIS A 1 81 ? -14.510 0.487 15.099 1.00 94.94 81 HIS A C 1
ATOM 637 O O . HIS A 1 81 ? -14.426 -0.485 14.361 1.00 94.94 81 HIS A O 1
ATOM 643 N N . GLY A 1 82 ? -13.573 1.441 15.143 1.00 94.75 82 GLY A N 1
ATOM 644 C CA . GLY A 1 82 ? -12.314 1.366 14.399 1.00 94.75 82 GLY A CA 1
ATOM 645 C C . GLY A 1 82 ? -11.444 0.198 14.860 1.00 94.75 82 GLY A C 1
ATOM 646 O O . GLY A 1 82 ? -10.994 -0.592 14.036 1.00 94.75 82 GLY A O 1
ATOM 647 N N . VAL A 1 83 ? -11.293 0.022 16.176 1.00 95.88 83 VAL A N 1
ATOM 648 C CA . VAL A 1 83 ? -10.584 -1.127 16.770 1.00 95.88 83 VAL A CA 1
ATOM 649 C C . VAL A 1 83 ? -11.209 -2.458 16.340 1.00 95.88 83 VAL A C 1
ATOM 651 O O . VAL A 1 83 ? -10.513 -3.358 15.871 1.00 95.88 83 VAL A O 1
ATOM 654 N N . LEU A 1 84 ? -12.533 -2.582 16.470 1.00 95.81 84 LEU A N 1
ATOM 655 C CA . LEU A 1 84 ? -13.260 -3.793 16.091 1.00 95.81 84 LEU A CA 1
ATOM 656 C C . LEU A 1 8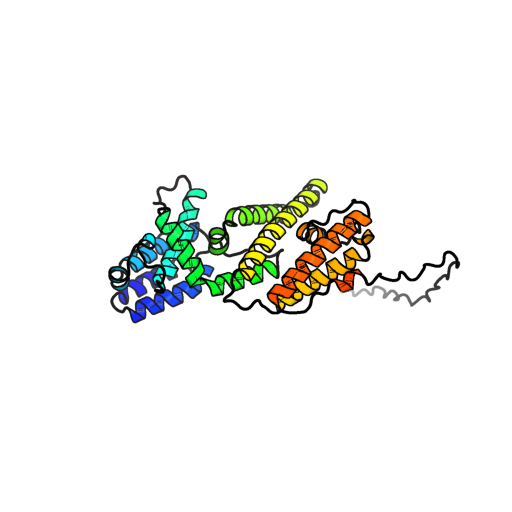4 ? -13.203 -4.043 14.580 1.00 95.81 84 LEU A C 1
ATOM 658 O O . LEU A 1 84 ? -13.138 -5.198 14.168 1.00 95.81 84 LEU A O 1
ATOM 662 N N . ALA A 1 85 ? -13.226 -2.991 13.762 1.00 96.00 85 ALA A N 1
ATOM 663 C CA . ALA A 1 85 ? -13.113 -3.087 12.312 1.00 96.00 85 ALA A CA 1
ATOM 664 C C . ALA A 1 85 ? -11.727 -3.580 11.887 1.00 96.00 85 ALA A C 1
ATOM 666 O O . ALA A 1 85 ? -11.644 -4.535 11.118 1.00 96.00 85 ALA A O 1
ATOM 667 N N . LEU A 1 86 ? -10.657 -3.008 12.450 1.00 96.44 86 LEU A N 1
ATOM 668 C CA . LEU A 1 86 ? -9.289 -3.477 12.230 1.00 96.44 86 LEU A CA 1
ATOM 669 C C . LEU A 1 86 ? -9.167 -4.965 12.583 1.00 96.44 86 LEU A C 1
ATOM 671 O O . LEU A 1 86 ? -8.748 -5.762 11.751 1.00 96.44 86 LEU A O 1
ATOM 675 N N . HIS A 1 87 ? -9.615 -5.359 13.781 1.00 96.50 87 HIS A N 1
ATOM 676 C CA . HIS A 1 87 ? -9.605 -6.763 14.208 1.00 96.50 87 HIS A CA 1
ATOM 677 C C . HIS A 1 87 ? -10.401 -7.669 13.265 1.00 96.50 87 HIS A C 1
ATOM 679 O O . HIS A 1 87 ? -9.927 -8.735 12.890 1.00 96.50 87 HIS A O 1
ATOM 685 N N . THR A 1 88 ? -11.591 -7.236 12.847 1.00 96.06 88 THR A N 1
ATOM 686 C CA . THR A 1 88 ? -12.454 -8.009 11.942 1.00 96.06 88 THR A CA 1
ATOM 687 C C . THR A 1 88 ? -11.790 -8.230 10.584 1.00 96.06 88 THR A C 1
ATOM 689 O O . THR A 1 88 ? -11.888 -9.331 10.052 1.00 96.06 88 THR A O 1
ATOM 692 N N . LEU A 1 89 ? -11.085 -7.227 10.050 1.00 95.19 89 LEU A N 1
ATOM 693 C CA . LEU A 1 89 ? -10.346 -7.344 8.791 1.00 95.19 89 LEU A CA 1
ATOM 694 C C . LEU A 1 89 ? -9.192 -8.355 8.894 1.00 95.19 89 LEU A C 1
ATOM 696 O O . LEU A 1 89 ? -8.980 -9.140 7.978 1.00 95.19 89 LEU A O 1
ATOM 700 N N . LEU A 1 90 ? -8.480 -8.382 10.025 1.00 95.12 90 LEU A N 1
ATOM 701 C CA . LEU A 1 90 ? -7.424 -9.371 10.277 1.00 95.12 90 LEU A CA 1
ATOM 702 C C . LEU A 1 90 ? -7.996 -10.787 10.428 1.00 95.12 90 LEU A C 1
ATOM 704 O O . LEU A 1 90 ? -7.463 -11.740 9.866 1.00 95.12 90 LEU A O 1
ATOM 708 N N . MET A 1 91 ? -9.107 -10.923 11.158 1.00 95.25 91 MET A N 1
ATOM 709 C CA . MET A 1 91 ? -9.780 -12.208 11.365 1.00 95.25 91 MET A CA 1
ATOM 710 C C . MET A 1 91 ? -10.423 -12.769 10.095 1.00 95.25 91 MET A C 1
ATOM 712 O O . MET A 1 91 ? -10.625 -13.977 10.014 1.00 95.25 91 MET A O 1
ATOM 716 N N . ASP A 1 92 ? -10.751 -11.921 9.119 1.00 94.44 92 ASP A N 1
ATOM 717 C CA . ASP A 1 92 ? -11.241 -12.355 7.809 1.00 94.44 92 ASP A CA 1
ATOM 718 C C . ASP A 1 92 ? -10.184 -13.154 7.036 1.00 94.44 92 ASP A C 1
ATOM 720 O O . ASP A 1 92 ? -10.503 -14.191 6.465 1.00 94.44 92 ASP A O 1
ATOM 724 N N . ALA A 1 93 ? -8.920 -12.725 7.099 1.00 92.44 93 ALA A N 1
ATOM 725 C CA . ALA A 1 93 ? -7.797 -13.384 6.429 1.00 92.44 93 ALA A CA 1
ATOM 726 C C . ALA A 1 93 ? -7.219 -14.581 7.210 1.00 92.44 93 ALA A C 1
ATOM 728 O O . ALA A 1 93 ? -6.297 -15.252 6.744 1.00 92.44 93 ALA A O 1
ATOM 729 N N . TYR A 1 94 ? -7.710 -14.841 8.424 1.00 92.75 94 TYR A N 1
ATOM 730 C CA . TYR A 1 94 ? -7.179 -15.905 9.275 1.00 92.75 94 TYR A CA 1
ATOM 731 C C . TYR A 1 94 ? -7.446 -17.325 8.731 1.00 92.75 94 TYR A C 1
ATOM 733 O O . TYR A 1 94 ? -6.503 -18.116 8.684 1.00 92.75 94 TYR A O 1
ATOM 741 N N . PRO A 1 95 ? -8.671 -17.684 8.285 1.00 90.56 95 PRO A N 1
ATOM 742 C CA . PRO A 1 95 ? -8.961 -19.033 7.791 1.00 90.56 95 PRO A CA 1
ATOM 743 C C . PRO A 1 95 ? -8.185 -19.405 6.524 1.00 90.56 95 PRO A C 1
ATOM 745 O O . PRO A 1 95 ? -7.957 -20.583 6.281 1.00 90.56 95 PRO A O 1
ATOM 748 N N . GLU A 1 96 ? -7.768 -18.415 5.729 1.00 88.31 96 GLU A N 1
ATOM 749 C CA . GLU A 1 96 ? -6.933 -18.628 4.539 1.00 88.31 96 GLU A CA 1
ATOM 750 C C . GLU A 1 96 ? -5.544 -19.174 4.913 1.00 88.31 96 GLU A C 1
ATOM 752 O O . GLU A 1 96 ? -4.977 -19.967 4.167 1.00 88.31 96 GLU A O 1
ATOM 757 N N . ARG A 1 97 ? -5.022 -18.800 6.092 1.00 86.12 97 ARG A N 1
ATOM 758 C CA . ARG A 1 97 ? -3.734 -19.283 6.623 1.00 86.12 97 ARG A CA 1
ATOM 759 C C . ARG A 1 97 ? -3.860 -20.527 7.494 1.00 86.12 97 ARG A C 1
ATOM 761 O O . ARG A 1 97 ? -2.921 -21.312 7.550 1.00 86.12 97 ARG A O 1
ATOM 768 N N . HIS A 1 98 ? -5.014 -20.711 8.136 1.00 89.12 98 HIS A N 1
ATOM 769 C CA . HIS A 1 98 ? -5.285 -21.832 9.044 1.00 89.12 98 HIS A CA 1
ATOM 770 C C . HIS A 1 98 ? -6.628 -22.502 8.713 1.00 89.12 98 HIS A C 1
ATOM 772 O O . HIS A 1 98 ? -7.596 -22.341 9.471 1.00 89.12 98 HIS A O 1
ATOM 778 N N . PRO A 1 99 ? -6.731 -23.242 7.589 1.00 87.12 99 PRO A N 1
ATOM 779 C CA . PRO A 1 99 ? -7.984 -23.867 7.150 1.00 87.12 99 PRO A CA 1
ATOM 780 C C . PRO A 1 99 ? -8.558 -24.878 8.152 1.00 87.12 99 PRO A C 1
ATOM 782 O O . PRO A 1 99 ? -9.764 -25.114 8.198 1.00 87.12 99 PRO A O 1
ATOM 785 N N . GLU A 1 100 ? -7.699 -25.487 8.967 1.00 88.19 100 GLU A N 1
ATOM 786 C CA . GLU A 1 100 ? -8.052 -26.433 10.025 1.00 88.19 100 GLU A CA 1
ATOM 787 C C . GLU A 1 100 ? -8.617 -25.766 11.287 1.00 88.19 100 GLU A C 1
ATOM 789 O O . GLU A 1 100 ? -9.170 -26.445 12.164 1.00 88.19 100 GLU A O 1
ATOM 794 N N . SER A 1 101 ? -8.496 -24.441 11.399 1.00 85.38 101 SER A N 1
ATOM 795 C CA . SER A 1 101 ? -8.995 -23.706 12.549 1.00 85.38 101 SER A CA 1
ATOM 796 C C . SER A 1 101 ? -10.519 -23.746 12.613 1.00 85.38 101 SER A C 1
ATOM 798 O O . SER A 1 101 ? -11.231 -23.478 11.650 1.00 85.38 101 SER A O 1
ATOM 800 N N . ARG A 1 102 ? -11.049 -24.012 13.810 1.00 84.12 102 ARG A N 1
ATOM 801 C CA . ARG A 1 102 ? -12.496 -23.957 14.086 1.00 84.12 102 ARG A CA 1
ATOM 802 C C . ARG A 1 102 ? -12.980 -22.551 14.439 1.00 84.12 102 ARG A C 1
ATOM 804 O O . ARG A 1 102 ? -14.089 -22.395 14.955 1.00 84.12 102 ARG A O 1
ATOM 811 N N . MET A 1 103 ? -12.143 -21.532 14.244 1.00 83.88 103 MET A N 1
ATOM 812 C CA . MET A 1 103 ? -12.525 -20.163 14.557 1.00 83.88 103 MET A CA 1
ATOM 813 C C . MET A 1 103 ? -13.649 -19.681 13.649 1.00 83.88 103 MET A C 1
ATOM 815 O O . MET A 1 103 ? -13.699 -19.947 12.451 1.00 83.88 103 MET A O 1
ATOM 819 N N . ARG A 1 104 ? -14.588 -18.955 14.253 1.00 82.94 104 ARG A N 1
ATOM 820 C CA . ARG A 1 104 ? -15.742 -18.429 13.538 1.00 82.94 104 ARG A CA 1
ATOM 821 C C . ARG A 1 104 ? -15.304 -17.282 12.632 1.00 82.94 104 ARG A C 1
ATOM 823 O O . ARG A 1 104 ? -14.913 -16.231 13.133 1.00 82.94 104 ARG A O 1
ATOM 830 N N . GLN A 1 105 ? -15.459 -17.466 11.325 1.00 87.81 105 GLN A N 1
ATOM 831 C CA . GLN A 1 105 ? -15.191 -16.417 10.349 1.00 87.81 105 GLN A CA 1
ATOM 832 C C . GLN A 1 105 ? -16.210 -15.268 10.476 1.00 87.81 105 GLN A C 1
ATOM 834 O O . GLN A 1 105 ? -17.408 -15.516 10.699 1.00 87.81 105 GLN A O 1
ATOM 839 N N . PRO A 1 106 ? -15.770 -14.005 10.338 1.00 92.50 106 PRO A N 1
ATOM 840 C CA . PRO A 1 106 ? -16.677 -12.883 10.153 1.00 92.50 106 PRO A CA 1
ATOM 841 C C . PRO A 1 106 ? -17.585 -13.094 8.934 1.00 92.50 106 PRO A C 1
ATOM 843 O O . PRO A 1 106 ? -17.181 -13.638 7.913 1.00 92.50 106 PRO A O 1
ATOM 846 N N . THR A 1 107 ? -18.839 -12.653 9.015 1.00 94.19 107 THR A N 1
ATOM 847 C CA . THR A 1 107 ? -19.734 -12.700 7.846 1.00 94.19 107 THR A CA 1
ATOM 848 C C . THR A 1 107 ? -19.315 -11.658 6.814 1.00 94.19 107 THR A C 1
ATOM 850 O O . THR A 1 107 ? -18.895 -10.573 7.210 1.00 94.19 107 THR A O 1
ATOM 853 N N . THR A 1 108 ? -19.579 -11.890 5.527 1.00 94.19 108 THR A N 1
ATOM 854 C CA . THR A 1 108 ? -19.279 -10.929 4.448 1.00 94.19 108 THR A CA 1
ATOM 855 C C . THR A 1 108 ? -19.781 -9.511 4.747 1.00 94.19 108 THR A C 1
ATOM 857 O O . THR A 1 108 ? -19.052 -8.547 4.548 1.00 94.19 108 THR A O 1
ATOM 860 N N . GLY A 1 109 ? -20.991 -9.357 5.299 1.00 95.06 109 GLY A N 1
ATOM 861 C CA . GLY A 1 109 ? -21.525 -8.038 5.670 1.00 95.06 109 GLY A CA 1
ATOM 862 C C . GLY A 1 109 ? -20.723 -7.317 6.765 1.00 95.06 109 GLY A C 1
ATOM 863 O O . GLY A 1 109 ? -20.575 -6.097 6.712 1.00 95.06 109 GLY A O 1
ATOM 864 N N . GLU A 1 110 ? -20.167 -8.061 7.726 1.00 95.12 110 GLU A N 1
ATOM 865 C CA . GLU A 1 110 ? -19.284 -7.515 8.769 1.00 95.12 110 GLU A CA 1
ATOM 866 C C . GLU A 1 110 ? -17.933 -7.108 8.183 1.00 95.12 110 GLU A C 1
ATOM 868 O O . GLU A 1 110 ? -17.455 -6.022 8.493 1.00 95.12 110 GLU A O 1
ATOM 873 N N . VAL A 1 111 ? -17.356 -7.922 7.292 1.00 95.62 111 VAL A N 1
ATOM 874 C CA . VAL A 1 111 ? -16.087 -7.610 6.610 1.00 95.62 111 VAL A CA 1
ATOM 875 C C . VAL A 1 111 ? -16.229 -6.343 5.773 1.00 95.62 111 VAL A C 1
ATOM 877 O O . VAL A 1 111 ? -15.437 -5.417 5.906 1.00 95.62 111 VAL A O 1
ATOM 880 N N . GLN A 1 112 ? -17.302 -6.232 4.987 1.00 95.25 112 GLN A N 1
ATOM 881 C CA . GLN A 1 112 ? -17.562 -5.038 4.181 1.00 95.25 112 GLN A CA 1
ATOM 882 C C . GLN A 1 112 ? -17.760 -3.784 5.043 1.00 95.25 112 GLN A C 1
ATOM 884 O O . GLN A 1 112 ? -17.319 -2.694 4.678 1.00 95.25 112 GLN A O 1
ATOM 889 N N . ALA A 1 113 ? -18.417 -3.906 6.199 1.00 95.25 113 ALA A N 1
ATOM 890 C CA . ALA A 1 113 ? -18.527 -2.796 7.140 1.00 95.25 113 ALA A CA 1
ATOM 891 C C . ALA A 1 113 ? -17.181 -2.443 7.786 1.00 95.25 113 ALA A C 1
ATOM 893 O O . ALA A 1 113 ? -16.870 -1.259 7.927 1.00 95.25 113 ALA A O 1
ATOM 894 N N . ALA A 1 114 ? -16.377 -3.451 8.125 1.00 95.94 114 ALA A N 1
ATOM 895 C CA . ALA A 1 114 ? -15.040 -3.280 8.666 1.00 95.94 114 ALA A CA 1
ATOM 896 C C . ALA A 1 114 ? -14.125 -2.549 7.677 1.00 95.94 114 ALA A C 1
ATOM 898 O O . ALA A 1 114 ? -13.540 -1.542 8.057 1.00 95.94 114 ALA A O 1
ATOM 899 N N . MET A 1 115 ? -14.082 -2.959 6.406 1.00 95.88 115 MET A N 1
ATOM 900 C CA . MET A 1 115 ? -13.301 -2.284 5.360 1.00 95.88 115 MET A CA 1
ATOM 901 C C . MET A 1 115 ? -13.664 -0.798 5.256 1.00 95.88 115 MET A C 1
ATOM 903 O O . MET A 1 115 ? -12.785 0.055 5.333 1.00 95.88 115 MET A O 1
ATOM 907 N N . ARG A 1 116 ? -14.964 -0.465 5.189 1.00 94.69 116 ARG A N 1
ATOM 908 C CA . ARG A 1 116 ? -15.425 0.938 5.138 1.00 94.69 116 ARG A CA 1
ATOM 909 C C . ARG A 1 116 ? -15.044 1.746 6.379 1.00 94.69 116 ARG A C 1
ATOM 911 O O . ARG A 1 116 ? -14.825 2.951 6.283 1.00 94.69 116 ARG A O 1
ATOM 918 N N . LEU A 1 117 ? -15.059 1.124 7.556 1.00 95.06 117 LEU A N 1
ATOM 919 C CA . LEU A 1 117 ? -14.680 1.784 8.804 1.00 95.06 117 LEU A CA 1
ATOM 920 C C . LEU A 1 117 ? -13.168 1.956 8.903 1.00 95.06 117 LEU A C 1
ATOM 922 O O . LEU A 1 117 ? -12.734 3.021 9.324 1.00 95.06 117 LEU A O 1
ATOM 926 N N . VAL A 1 118 ? -12.382 0.960 8.493 1.00 95.38 118 VAL A N 1
ATOM 927 C CA . VAL A 1 118 ? -10.919 1.042 8.461 1.00 95.38 118 VAL A CA 1
ATOM 928 C C . VAL A 1 118 ? -10.480 2.147 7.501 1.00 95.38 118 VAL A C 1
ATOM 930 O O . VAL A 1 118 ? -9.795 3.075 7.923 1.00 95.38 118 VAL A O 1
ATOM 933 N N . ASP A 1 119 ? -10.967 2.114 6.261 1.00 94.44 119 ASP A N 1
ATOM 934 C CA . ASP A 1 119 ? -10.671 3.112 5.226 1.00 94.44 119 ASP A CA 1
ATOM 935 C C . ASP A 1 119 ? -10.993 4.552 5.663 1.00 94.44 119 ASP A C 1
ATOM 937 O O . ASP A 1 119 ? -10.281 5.496 5.325 1.00 94.44 119 ASP A O 1
ATOM 941 N N . ARG A 1 120 ? -12.050 4.741 6.459 1.00 93.25 120 ARG A N 1
ATOM 942 C CA . ARG A 1 120 ? -12.447 6.064 6.955 1.00 93.25 120 ARG A CA 1
ATOM 943 C C . ARG A 1 120 ? -11.702 6.480 8.217 1.00 93.25 120 ARG A C 1
ATOM 945 O O . ARG A 1 120 ? -11.214 7.601 8.303 1.00 93.25 120 ARG A O 1
ATOM 952 N N . LEU A 1 121 ? -11.681 5.617 9.229 1.00 94.06 121 LEU A N 1
ATOM 953 C CA . LEU A 1 121 ? -11.203 5.959 10.570 1.00 94.06 121 LEU A CA 1
ATOM 954 C C . LEU A 1 121 ? -9.674 5.936 10.666 1.00 94.06 121 LEU A C 1
ATOM 956 O O . LEU A 1 121 ? -9.119 6.630 11.512 1.00 94.06 121 LEU A O 1
ATOM 960 N N . PHE A 1 122 ? -9.002 5.186 9.790 1.00 94.62 122 PHE A N 1
ATOM 961 C CA . PHE A 1 122 ? -7.541 5.129 9.695 1.00 94.62 122 PHE A CA 1
ATOM 962 C C . PHE A 1 122 ? -7.018 5.845 8.447 1.00 94.62 122 PHE A C 1
ATOM 964 O O . PHE A 1 122 ? -5.834 5.736 8.140 1.00 94.62 122 PHE A O 1
ATOM 971 N N . ARG A 1 123 ? -7.873 6.602 7.744 1.00 94.19 123 ARG A N 1
ATOM 972 C CA . ARG A 1 123 ? -7.577 7.233 6.449 1.00 94.19 123 ARG A CA 1
ATOM 973 C C . ARG A 1 123 ? -6.245 7.970 6.426 1.00 94.19 123 ARG A C 1
ATOM 975 O O . ARG A 1 123 ? -5.418 7.719 5.559 1.00 94.19 123 ARG A O 1
ATOM 982 N N . THR A 1 124 ? -6.004 8.817 7.425 1.00 93.25 124 THR A N 1
ATOM 983 C CA . THR A 1 124 ? -4.746 9.558 7.555 1.00 93.25 124 THR A CA 1
ATOM 984 C C . THR A 1 124 ? -3.548 8.620 7.688 1.00 93.25 124 THR A C 1
ATOM 986 O O . THR A 1 124 ? -2.540 8.832 7.025 1.00 93.25 124 THR A O 1
ATOM 989 N N . GLY A 1 125 ? -3.631 7.575 8.514 1.00 93.38 125 GLY A N 1
ATOM 990 C CA . GLY A 1 125 ? -2.545 6.602 8.678 1.00 93.38 125 GLY A CA 1
ATOM 991 C C . GLY A 1 125 ? -2.289 5.794 7.404 1.00 93.38 125 GLY A C 1
ATOM 992 O O . GLY A 1 125 ? -1.143 5.644 6.992 1.00 93.38 125 GLY A O 1
ATOM 993 N N . ILE A 1 126 ? -3.362 5.356 6.741 1.00 95.88 126 ILE A N 1
ATOM 994 C CA . ILE A 1 126 ? -3.304 4.652 5.456 1.00 95.88 126 ILE A CA 1
ATOM 995 C C . ILE A 1 126 ? -2.631 5.533 4.401 1.00 95.88 126 ILE A C 1
ATOM 997 O O . ILE A 1 126 ? -1.719 5.074 3.726 1.00 95.88 126 ILE A O 1
ATOM 1001 N N . PHE A 1 127 ? -3.019 6.805 4.292 1.00 95.75 127 PHE A N 1
ATOM 1002 C CA . PHE A 1 127 ? -2.429 7.744 3.338 1.00 95.75 127 PHE A CA 1
ATOM 1003 C C . PHE A 1 127 ? -0.911 7.883 3.508 1.00 95.75 127 PHE A C 1
ATOM 1005 O O . PHE A 1 127 ? -0.173 7.803 2.527 1.00 95.75 127 PHE A O 1
ATOM 1012 N N . HIS A 1 128 ? -0.432 8.042 4.746 1.00 92.56 128 HIS A N 1
ATOM 1013 C CA . HIS A 1 128 ? 1.007 8.117 5.015 1.00 92.56 128 HIS A CA 1
ATOM 1014 C C . HIS A 1 128 ? 1.728 6.832 4.612 1.00 92.56 128 HIS A C 1
ATOM 1016 O O . HIS A 1 128 ? 2.815 6.891 4.041 1.00 92.56 128 HIS A O 1
ATOM 1022 N N . GLU A 1 129 ? 1.122 5.677 4.873 1.00 93.75 129 GLU A N 1
ATOM 1023 C CA . GLU A 1 129 ? 1.717 4.403 4.497 1.00 93.75 129 GLU A CA 1
ATOM 1024 C C . GLU A 1 129 ? 1.774 4.224 2.978 1.00 93.75 129 GLU A C 1
ATOM 1026 O O . GLU A 1 129 ? 2.820 3.861 2.449 1.00 93.75 129 GLU A O 1
ATOM 1031 N N . LEU A 1 130 ? 0.707 4.578 2.258 1.00 95.25 130 LEU A N 1
ATOM 1032 C CA . LEU A 1 130 ? 0.714 4.586 0.795 1.00 95.25 130 LEU A CA 1
ATOM 1033 C C . LEU A 1 130 ? 1.818 5.506 0.257 1.00 95.25 130 LEU A C 1
ATOM 1035 O O . LEU A 1 130 ? 2.540 5.120 -0.658 1.00 95.25 130 LEU A O 1
ATOM 1039 N N . CYS A 1 131 ? 2.006 6.693 0.842 1.00 93.00 131 CYS A N 1
ATOM 1040 C CA . CYS A 1 131 ? 3.094 7.589 0.446 1.00 93.00 131 CYS A CA 1
ATOM 1041 C C . CYS A 1 131 ? 4.462 6.919 0.638 1.00 93.00 131 CYS A C 1
ATOM 1043 O O . CYS A 1 131 ? 5.246 6.864 -0.313 1.00 93.00 131 CYS A O 1
ATOM 1045 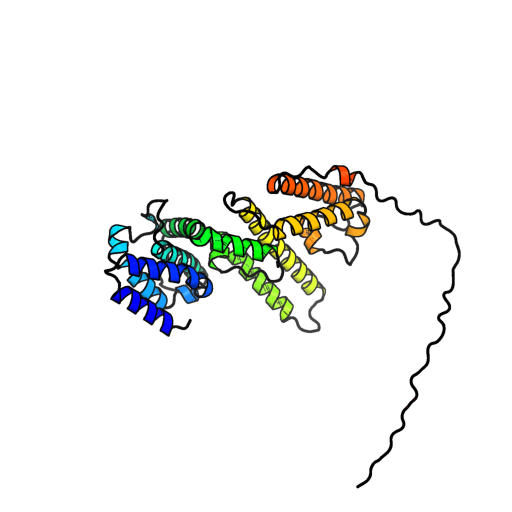N N . ARG A 1 132 ? 4.712 6.312 1.809 1.00 91.44 132 ARG A N 1
ATOM 1046 C CA . ARG A 1 132 ? 5.952 5.566 2.093 1.00 91.44 132 ARG A CA 1
ATOM 1047 C C . ARG A 1 132 ? 6.201 4.438 1.095 1.00 91.44 132 ARG A C 1
ATOM 1049 O O . ARG A 1 132 ? 7.334 4.271 0.645 1.00 91.44 132 ARG A O 1
ATOM 1056 N N . MET A 1 133 ? 5.156 3.698 0.713 1.00 92.62 133 MET A N 1
ATOM 1057 C CA . MET A 1 133 ? 5.258 2.641 -0.300 1.00 92.62 133 MET A CA 1
ATOM 1058 C C . MET A 1 133 ? 5.799 3.177 -1.631 1.00 92.62 133 MET A C 1
ATOM 1060 O O . MET A 1 133 ? 6.570 2.494 -2.301 1.00 92.62 133 MET A O 1
ATOM 1064 N N . THR A 1 134 ? 5.417 4.400 -2.009 1.00 92.06 134 THR A N 1
ATOM 1065 C CA . THR A 1 134 ? 5.873 5.023 -3.260 1.00 92.06 134 THR A CA 1
ATOM 1066 C C . THR A 1 134 ? 7.256 5.669 -3.167 1.00 92.06 134 THR A C 1
ATOM 1068 O O . THR A 1 134 ? 7.938 5.791 -4.182 1.00 92.06 134 THR A O 1
ATOM 1071 N N . GLU A 1 135 ? 7.686 6.072 -1.970 1.00 90.12 135 GLU A N 1
ATOM 1072 C CA . GLU A 1 135 ? 8.991 6.702 -1.737 1.00 90.12 135 GLU A CA 1
ATOM 1073 C C . GLU A 1 135 ? 10.135 5.681 -1.689 1.00 90.12 135 GLU A C 1
ATOM 1075 O O . GLU A 1 135 ? 11.228 5.958 -2.183 1.00 90.12 135 GLU A O 1
ATOM 1080 N N . ALA A 1 136 ? 9.889 4.487 -1.140 1.00 87.31 136 ALA A N 1
ATOM 1081 C CA . ALA A 1 136 ? 10.889 3.424 -1.037 1.00 87.31 136 ALA A CA 1
ATOM 1082 C C . ALA A 1 136 ? 10.349 2.060 -1.517 1.00 87.31 136 ALA A C 1
ATOM 1084 O O . ALA A 1 136 ? 10.185 1.145 -0.705 1.00 87.31 136 ALA A O 1
ATOM 1085 N N . PRO A 1 137 ? 10.116 1.871 -2.833 1.00 82.44 137 PRO A N 1
ATOM 1086 C CA . PRO A 1 137 ? 9.511 0.647 -3.374 1.00 82.44 137 PRO A CA 1
ATOM 1087 C C . PRO A 1 137 ? 10.241 -0.642 -2.978 1.00 82.44 137 PRO A C 1
ATOM 1089 O O . PRO A 1 137 ? 9.613 -1.640 -2.631 1.00 82.44 137 PRO A O 1
ATOM 1092 N N . THR A 1 138 ? 11.575 -0.605 -2.942 1.00 83.12 138 THR A N 1
ATOM 1093 C CA . THR A 1 138 ? 12.430 -1.759 -2.614 1.00 83.12 138 THR A CA 1
ATOM 1094 C C . THR A 1 138 ? 12.398 -2.153 -1.135 1.00 83.12 138 THR A C 1
ATOM 1096 O O . THR A 1 138 ? 12.802 -3.261 -0.787 1.00 83.12 138 THR A O 1
ATOM 1099 N N . GLN A 1 139 ? 11.909 -1.265 -0.265 1.00 82.44 139 GLN A N 1
ATOM 1100 C CA . GLN A 1 139 ? 11.749 -1.483 1.179 1.00 82.44 139 GLN A CA 1
ATOM 1101 C C . GLN A 1 139 ? 10.275 -1.532 1.597 1.00 82.44 139 GLN A C 1
ATOM 1103 O O . GLN A 1 139 ? 9.961 -1.623 2.781 1.00 82.44 139 GLN A O 1
ATOM 1108 N N . MET A 1 140 ? 9.364 -1.454 0.629 1.00 84.62 140 MET A N 1
ATOM 1109 C CA . MET A 1 140 ? 7.932 -1.439 0.860 1.00 84.62 140 MET A CA 1
ATOM 1110 C C . MET A 1 140 ? 7.483 -2.725 1.563 1.00 84.62 140 MET A C 1
ATOM 1112 O O . MET A 1 140 ? 7.654 -3.824 1.029 1.00 84.62 140 MET A O 1
ATOM 1116 N N . GLN A 1 141 ? 6.895 -2.558 2.745 1.00 87.19 141 GLN A N 1
ATOM 1117 C CA . GLN A 1 141 ? 6.211 -3.597 3.506 1.00 87.19 141 GLN A CA 1
ATOM 1118 C C . GLN A 1 141 ? 5.036 -2.936 4.241 1.00 87.19 141 GLN A C 1
ATOM 1120 O O . GLN A 1 141 ? 5.197 -2.510 5.389 1.00 87.19 141 GLN A O 1
ATOM 1125 N N . PRO A 1 142 ? 3.877 -2.777 3.577 1.00 91.44 142 PRO A N 1
ATOM 1126 C CA . PRO A 1 142 ? 2.731 -2.163 4.223 1.00 91.44 142 PRO A CA 1
ATOM 1127 C C . PRO A 1 142 ? 2.255 -3.036 5.393 1.00 91.44 142 PRO A C 1
ATOM 1129 O O . PRO A 1 142 ? 2.366 -4.266 5.334 1.00 91.44 142 PRO A O 1
ATOM 1132 N N . PRO A 1 143 ? 1.668 -2.444 6.447 1.00 92.69 143 PRO A N 1
ATOM 1133 C CA . PRO A 1 143 ? 0.957 -3.191 7.466 1.00 92.69 143 PRO A CA 1
ATOM 1134 C C . PRO A 1 143 ? -0.097 -4.083 6.817 1.00 92.69 143 PRO A C 1
ATOM 1136 O O . PRO A 1 143 ? -0.802 -3.660 5.896 1.00 92.69 143 PRO A O 1
ATOM 1139 N N . PHE A 1 144 ? -0.254 -5.296 7.342 1.00 94.25 144 PHE A N 1
ATOM 1140 C CA . PHE A 1 144 ? -1.130 -6.300 6.746 1.00 94.25 144 PHE A CA 1
ATOM 1141 C C . PHE A 1 144 ? -2.561 -5.796 6.519 1.00 94.25 144 PHE A C 1
ATOM 1143 O O . PHE A 1 144 ? -3.162 -6.080 5.489 1.00 94.25 144 PHE A O 1
ATOM 1150 N N . TYR A 1 145 ? -3.102 -4.990 7.437 1.00 94.94 145 TYR A N 1
ATOM 1151 C CA . TYR A 1 145 ? -4.451 -4.442 7.284 1.00 94.94 145 TYR A CA 1
ATOM 1152 C C . TYR A 1 145 ? -4.586 -3.495 6.078 1.00 94.94 145 TYR A C 1
ATOM 1154 O O . TYR A 1 145 ? -5.658 -3.444 5.482 1.00 94.94 145 TYR A O 1
ATOM 1162 N N . VAL A 1 146 ? -3.528 -2.761 5.707 1.00 96.38 146 VAL A N 1
ATOM 1163 C CA . VAL A 1 146 ? -3.516 -1.898 4.512 1.00 96.38 146 VAL A CA 1
ATOM 1164 C C . VAL A 1 146 ? -3.491 -2.770 3.266 1.00 96.38 146 VAL A C 1
ATOM 1166 O O . VAL A 1 146 ? -4.297 -2.564 2.363 1.00 96.38 146 VAL A O 1
ATOM 1169 N N . ALA A 1 147 ? -2.620 -3.782 3.244 1.00 95.88 147 ALA A N 1
ATOM 1170 C CA . ALA A 1 147 ? -2.547 -4.723 2.134 1.00 95.88 147 ALA A CA 1
ATOM 1171 C C . ALA A 1 147 ? -3.891 -5.444 1.935 1.00 95.88 147 ALA A C 1
ATOM 1173 O O . ALA A 1 147 ? -4.436 -5.435 0.836 1.00 95.88 147 ALA A O 1
ATOM 1174 N N . ARG A 1 148 ? -4.494 -5.959 3.014 1.00 95.12 148 ARG A N 1
ATOM 1175 C CA . ARG A 1 148 ? -5.802 -6.627 2.974 1.00 95.12 148 ARG A CA 1
ATOM 1176 C C . ARG A 1 148 ? -6.930 -5.690 2.546 1.00 95.12 148 ARG A C 1
ATOM 1178 O O . ARG A 1 148 ? -7.819 -6.115 1.817 1.00 95.12 148 ARG A O 1
ATOM 1185 N N . LEU A 1 149 ? -6.909 -4.422 2.973 1.00 96.56 149 LEU A N 1
ATOM 1186 C CA . LEU A 1 149 ? -7.928 -3.437 2.591 1.00 96.56 149 LEU A CA 1
ATOM 1187 C C . LEU A 1 149 ? -7.995 -3.235 1.070 1.00 96.56 149 LEU A C 1
ATOM 1189 O O . LEU A 1 149 ? -9.091 -3.092 0.530 1.00 96.56 149 LEU A O 1
ATOM 1193 N N . TYR A 1 150 ? -6.841 -3.244 0.399 1.00 95.81 150 TYR A N 1
ATOM 1194 C CA . TYR A 1 150 ? -6.729 -3.021 -1.046 1.00 95.81 150 TYR A CA 1
ATOM 1195 C C . TYR A 1 150 ? -6.538 -4.305 -1.869 1.00 95.81 150 TYR A C 1
ATOM 1197 O O . TYR A 1 150 ? -6.409 -4.225 -3.089 1.00 95.81 150 TYR A O 1
ATOM 1205 N N . GLY A 1 151 ? -6.562 -5.480 -1.228 1.00 94.88 151 GLY A N 1
ATOM 1206 C CA . GLY A 1 151 ? -6.390 -6.779 -1.887 1.00 94.88 151 GLY A CA 1
ATOM 1207 C C . GLY A 1 151 ? -4.966 -7.051 -2.380 1.00 94.88 151 GLY A C 1
ATOM 1208 O O . GLY A 1 151 ? -4.786 -7.770 -3.355 1.00 94.88 151 GLY A O 1
ATOM 1209 N N . TRP A 1 152 ? -3.966 -6.449 -1.740 1.00 96.06 152 TRP A N 1
ATOM 1210 C CA . TRP A 1 152 ? -2.540 -6.593 -2.058 1.00 96.06 152 TRP A CA 1
ATOM 1211 C C . TRP A 1 152 ? -1.810 -7.558 -1.124 1.00 96.06 152 TRP A C 1
ATOM 1213 O O . TRP A 1 152 ? -0.593 -7.699 -1.212 1.00 96.06 152 TRP A O 1
ATOM 1223 N N . ASP A 1 153 ? -2.509 -8.177 -0.177 1.00 93.94 153 ASP A N 1
ATOM 1224 C CA . ASP A 1 153 ? -1.915 -9.053 0.830 1.00 93.94 153 ASP A CA 1
ATOM 1225 C C . ASP A 1 153 ? -1.191 -10.249 0.207 1.00 93.94 153 ASP A C 1
ATOM 1227 O O . ASP A 1 153 ? -0.047 -10.510 0.572 1.00 93.94 153 ASP A O 1
ATOM 1231 N N . VAL A 1 154 ? -1.796 -10.900 -0.789 1.00 93.19 154 VAL A N 1
ATOM 1232 C CA . VAL A 1 154 ? -1.167 -12.017 -1.513 1.00 93.19 154 VAL A CA 1
ATOM 1233 C C . VAL A 1 154 ? 0.075 -11.560 -2.286 1.00 93.19 154 VAL A C 1
ATOM 1235 O O . VAL A 1 154 ? 1.127 -12.192 -2.196 1.00 93.19 154 VAL A O 1
ATOM 1238 N N . ASP A 1 155 ? -0.008 -10.435 -3.000 1.00 95.25 155 ASP A N 1
ATOM 1239 C CA . ASP A 1 155 ? 1.129 -9.884 -3.750 1.00 95.25 155 ASP A CA 1
ATOM 1240 C C . ASP A 1 155 ? 2.290 -9.506 -2.820 1.00 95.25 155 ASP A C 1
ATOM 1242 O O . ASP A 1 155 ? 3.454 -9.747 -3.142 1.00 95.25 155 ASP A O 1
ATOM 1246 N N . CYS A 1 156 ? 1.986 -8.953 -1.640 1.00 94.44 156 CYS A N 1
ATOM 1247 C CA . CYS A 1 156 ? 2.986 -8.625 -0.626 1.00 94.44 156 CYS A CA 1
ATOM 1248 C C . CYS A 1 156 ? 3.683 -9.880 -0.081 1.00 94.44 156 CYS A C 1
ATOM 1250 O O . CYS A 1 156 ? 4.903 -9.863 0.098 1.00 94.44 156 CYS A O 1
ATOM 1252 N N . GLU A 1 157 ? 2.947 -10.971 0.156 1.00 92.88 157 GLU A N 1
ATOM 1253 C CA . GLU A 1 157 ? 3.530 -12.245 0.595 1.00 92.88 157 GLU A CA 1
ATOM 1254 C C . GLU A 1 157 ? 4.436 -12.861 -0.472 1.00 92.88 157 GLU A C 1
ATOM 1256 O O . GLU A 1 157 ? 5.571 -13.242 -0.174 1.00 92.88 157 GLU A O 1
ATOM 1261 N N . ILE A 1 158 ? 3.971 -12.906 -1.725 1.00 94.50 158 ILE A N 1
ATOM 1262 C CA . ILE A 1 158 ? 4.760 -13.404 -2.859 1.00 94.50 158 ILE A CA 1
ATOM 1263 C C . ILE A 1 158 ? 6.030 -12.560 -3.023 1.00 94.50 158 ILE A C 1
ATOM 1265 O O . ILE A 1 158 ? 7.130 -13.104 -3.136 1.00 94.50 158 ILE A O 1
ATOM 1269 N N . LEU A 1 159 ? 5.909 -11.231 -2.966 1.00 95.69 159 LEU A N 1
ATOM 1270 C CA . LEU A 1 159 ? 7.045 -10.316 -3.037 1.00 95.69 159 LEU A CA 1
ATOM 1271 C C . LEU A 1 159 ? 8.055 -10.562 -1.911 1.00 95.69 159 LEU A C 1
ATOM 1273 O O . LEU A 1 159 ? 9.263 -10.597 -2.161 1.00 95.69 159 LEU A O 1
ATOM 1277 N N . GLN A 1 160 ? 7.586 -10.750 -0.677 1.00 93.81 160 GLN A N 1
ATOM 1278 C CA . GLN A 1 160 ? 8.457 -11.029 0.460 1.00 93.81 160 GLN A CA 1
ATOM 1279 C C . GLN A 1 160 ? 9.185 -12.371 0.300 1.00 93.81 160 GLN A C 1
ATOM 1281 O O . GLN A 1 160 ? 10.389 -12.438 0.560 1.00 93.81 160 GLN A O 1
ATOM 1286 N N . ALA A 1 161 ? 8.499 -13.411 -0.181 1.00 94.69 161 ALA A N 1
ATOM 1287 C CA . ALA A 1 161 ? 9.106 -14.708 -0.466 1.00 94.69 161 ALA A CA 1
ATOM 1288 C C . ALA A 1 161 ? 10.194 -14.605 -1.550 1.00 94.69 161 ALA A C 1
ATOM 1290 O O . ALA A 1 161 ? 11.302 -15.104 -1.355 1.00 94.69 161 ALA A O 1
ATOM 1291 N N . MET A 1 162 ? 9.928 -13.885 -2.647 1.00 95.75 162 MET A N 1
ATOM 1292 C CA . MET A 1 162 ? 10.917 -13.659 -3.708 1.00 95.75 162 MET A CA 1
ATOM 1293 C C . MET A 1 162 ? 12.133 -12.863 -3.218 1.00 95.75 162 MET A C 1
ATOM 1295 O O . MET A 1 162 ? 13.273 -13.193 -3.549 1.00 95.75 162 MET A O 1
ATOM 1299 N N . ARG A 1 163 ? 11.921 -11.824 -2.399 1.00 94.19 163 ARG A N 1
ATOM 1300 C CA . ARG A 1 163 ? 13.020 -11.067 -1.775 1.00 94.19 163 ARG A CA 1
ATOM 1301 C C . ARG A 1 163 ? 13.859 -11.965 -0.864 1.00 94.19 163 ARG A C 1
ATOM 1303 O O . ARG A 1 163 ? 15.081 -11.903 -0.927 1.00 94.19 163 ARG A O 1
ATOM 1310 N N . HIS A 1 164 ? 13.224 -12.841 -0.087 1.00 93.75 164 HIS A N 1
ATOM 1311 C CA . HIS A 1 164 ? 13.930 -13.804 0.753 1.00 93.75 164 HIS A CA 1
ATOM 1312 C C . HIS A 1 164 ? 14.752 -14.813 -0.067 1.00 93.75 164 HIS A C 1
ATOM 1314 O O . HIS A 1 164 ? 15.918 -15.037 0.254 1.00 93.75 164 HIS A O 1
ATOM 1320 N N . GLU A 1 165 ? 14.196 -15.377 -1.148 1.00 93.56 165 GLU A N 1
ATOM 1321 C CA . GLU A 1 165 ? 14.929 -16.254 -2.083 1.00 93.56 165 GLU A CA 1
ATOM 1322 C C . GLU A 1 165 ? 16.160 -15.534 -2.656 1.00 93.56 165 GLU A C 1
ATOM 1324 O O . GLU A 1 165 ? 17.260 -16.085 -2.663 1.00 93.56 165 GLU A O 1
ATOM 1329 N N . ARG A 1 166 ? 16.005 -14.269 -3.067 1.00 92.88 166 ARG A N 1
ATOM 1330 C CA . ARG A 1 166 ? 17.112 -13.437 -3.560 1.00 92.88 166 ARG A CA 1
ATOM 1331 C C . ARG A 1 166 ? 18.193 -13.215 -2.504 1.00 92.88 166 ARG A C 1
ATOM 1333 O O . ARG A 1 166 ? 19.374 -13.308 -2.826 1.00 92.88 166 ARG A O 1
ATOM 1340 N N . ASP A 1 167 ? 17.799 -12.889 -1.278 1.00 91.25 167 ASP A N 1
ATOM 1341 C CA . ASP A 1 167 ? 18.728 -12.491 -0.216 1.00 91.25 167 ASP A CA 1
ATOM 1342 C C . ASP A 1 167 ? 19.455 -13.695 0.409 1.00 91.25 167 ASP A C 1
ATOM 1344 O O . ASP A 1 167 ? 20.551 -13.546 0.947 1.00 91.25 167 ASP A O 1
ATOM 1348 N N . THR A 1 168 ? 18.876 -14.895 0.307 1.00 92.62 168 THR A N 1
ATOM 1349 C CA . THR A 1 168 ? 19.459 -16.155 0.805 1.00 92.62 168 THR A CA 1
ATOM 1350 C C . THR A 1 168 ? 20.189 -16.970 -0.266 1.00 92.62 168 THR A C 1
ATOM 1352 O O . THR A 1 168 ? 20.765 -18.017 0.042 1.00 92.62 168 THR A O 1
ATOM 1355 N N . ALA A 1 169 ? 20.205 -16.497 -1.516 1.00 91.31 169 ALA A N 1
ATOM 1356 C CA . ALA A 1 169 ? 20.858 -17.178 -2.625 1.00 91.31 169 ALA A CA 1
ATOM 1357 C C . ALA A 1 169 ? 22.365 -17.374 -2.376 1.00 91.31 169 ALA A C 1
ATOM 1359 O O . ALA A 1 169 ? 23.092 -16.452 -1.998 1.00 91.31 169 ALA A O 1
ATOM 1360 N N . THR A 1 170 ? 22.856 -18.592 -2.616 1.00 86.81 170 THR A N 1
ATOM 1361 C CA . THR A 1 170 ? 24.271 -18.926 -2.424 1.00 86.81 170 THR A CA 1
ATOM 1362 C C . THR A 1 170 ? 25.156 -18.328 -3.524 1.00 86.81 170 THR A C 1
ATOM 1364 O O . THR A 1 170 ? 24.715 -18.164 -4.668 1.00 86.81 170 THR A O 1
ATOM 1367 N N . PRO A 1 171 ? 26.444 -18.054 -3.235 1.00 75.19 171 PRO A N 1
ATOM 1368 C CA . PRO A 1 171 ? 27.424 -17.733 -4.269 1.00 75.19 171 PRO A CA 1
ATOM 1369 C C . PRO A 1 171 ? 27.555 -18.919 -5.240 1.00 75.19 171 PRO A C 1
ATOM 1371 O O . PRO A 1 171 ? 28.131 -19.948 -4.894 1.00 75.19 171 PRO A O 1
ATOM 1374 N N . GLY A 1 172 ? 26.973 -18.797 -6.435 1.00 80.19 172 GLY A N 1
ATOM 1375 C CA . GLY A 1 172 ? 26.872 -19.881 -7.423 1.00 80.19 172 GLY A CA 1
ATOM 1376 C C . GLY A 1 172 ? 25.443 -20.237 -7.842 1.00 80.19 172 GLY A C 1
ATOM 1377 O O . GLY A 1 172 ? 25.275 -21.095 -8.708 1.00 80.19 172 GLY A O 1
ATOM 1378 N N . ALA A 1 173 ? 24.426 -19.582 -7.271 1.00 86.25 173 ALA A N 1
ATOM 1379 C CA . ALA A 1 173 ? 23.056 -19.656 -7.771 1.00 86.25 173 ALA A CA 1
ATOM 1380 C C . ALA A 1 173 ? 22.995 -19.322 -9.273 1.00 86.25 173 ALA A C 1
ATOM 1382 O O . ALA A 1 173 ? 23.748 -18.473 -9.758 1.00 86.25 173 ALA A O 1
ATOM 1383 N N . ASP A 1 174 ? 22.099 -19.994 -10.005 1.00 90.81 174 ASP A N 1
ATOM 1384 C CA . ASP A 1 174 ? 21.966 -19.834 -11.455 1.00 90.81 174 ASP A CA 1
ATOM 1385 C C . ASP A 1 174 ? 21.736 -18.353 -11.827 1.00 90.81 174 ASP A C 1
ATOM 1387 O O . ASP A 1 174 ? 20.699 -17.782 -11.460 1.00 90.81 174 ASP A O 1
ATOM 1391 N N . PRO A 1 175 ? 22.658 -17.722 -12.584 1.00 90.88 175 PRO A N 1
ATOM 1392 C CA . PRO A 1 175 ? 22.524 -16.328 -12.987 1.00 90.88 175 PRO A CA 1
ATOM 1393 C C . PRO A 1 175 ? 21.234 -16.038 -13.761 1.00 90.88 175 PRO A C 1
ATOM 1395 O O . PRO A 1 175 ? 20.686 -14.944 -13.634 1.00 90.88 175 PRO A O 1
ATOM 1398 N N . ARG A 1 176 ? 20.723 -17.000 -14.546 1.00 91.56 176 ARG A N 1
ATOM 1399 C CA . ARG A 1 176 ? 19.486 -16.814 -15.323 1.00 91.56 176 ARG A CA 1
ATOM 1400 C C . ARG A 1 176 ? 18.264 -16.778 -14.420 1.00 91.56 176 ARG A C 1
ATOM 1402 O O . ARG A 1 176 ? 17.482 -15.835 -14.514 1.00 91.56 176 ARG A O 1
ATOM 1409 N N . ARG A 1 177 ? 18.131 -17.750 -13.512 1.00 92.19 177 ARG A N 1
ATOM 1410 C CA . ARG A 1 177 ? 17.083 -17.733 -12.481 1.00 92.19 177 ARG A CA 1
ATOM 1411 C C . ARG A 1 177 ? 17.150 -16.456 -11.649 1.00 92.19 177 ARG A C 1
ATOM 1413 O O . ARG A 1 177 ? 16.117 -15.861 -11.364 1.00 92.19 177 ARG A O 1
ATOM 1420 N N . MET A 1 178 ? 18.353 -15.998 -11.306 1.00 92.75 178 MET A N 1
ATOM 1421 C CA . MET A 1 178 ? 18.511 -14.788 -10.504 1.00 92.75 178 MET A CA 1
ATOM 1422 C C . MET A 1 178 ? 18.103 -13.513 -11.230 1.00 92.75 178 MET A C 1
ATOM 1424 O O . MET A 1 178 ? 17.544 -12.608 -10.611 1.00 92.75 178 MET A O 1
ATOM 1428 N N . GLN A 1 179 ? 18.345 -13.451 -12.536 1.00 90.25 179 GLN A N 1
ATOM 1429 C CA . GLN A 1 179 ? 17.853 -12.369 -13.375 1.00 90.25 179 GLN A CA 1
ATOM 1430 C C . GLN A 1 179 ? 16.319 -12.388 -13.466 1.00 90.25 179 GLN A C 1
ATOM 1432 O O . GLN A 1 179 ? 15.690 -11.361 -13.224 1.00 90.25 179 GLN A O 1
ATOM 1437 N N . GLN A 1 180 ? 15.717 -13.557 -13.712 1.00 92.25 180 GLN A N 1
ATOM 1438 C CA . GLN A 1 180 ? 14.256 -13.718 -13.747 1.00 92.25 180 GLN A CA 1
ATOM 1439 C C . GLN A 1 180 ? 13.602 -13.315 -12.422 1.00 92.25 180 GLN A C 1
ATOM 1441 O O . GLN A 1 180 ? 12.628 -12.568 -12.420 1.00 92.25 180 GLN A O 1
ATOM 1446 N N . LEU A 1 181 ? 14.175 -13.736 -11.289 1.00 94.75 181 LEU A N 1
ATOM 1447 C CA . LEU A 1 181 ? 13.663 -13.382 -9.967 1.00 94.75 181 LEU A CA 1
ATOM 1448 C C . LEU A 1 181 ? 13.699 -11.865 -9.728 1.00 94.75 181 LEU A C 1
ATOM 1450 O O . LEU A 1 181 ? 12.759 -11.302 -9.177 1.00 94.75 181 LEU A O 1
ATOM 1454 N N . ARG A 1 182 ? 14.761 -11.174 -10.169 1.00 92.00 182 ARG A N 1
ATOM 1455 C CA . ARG A 1 182 ? 14.835 -9.703 -10.088 1.00 92.00 182 ARG A CA 1
ATOM 1456 C C . ARG A 1 182 ? 13.736 -9.040 -10.916 1.00 92.00 182 ARG A C 1
ATOM 1458 O O . ARG A 1 182 ? 13.112 -8.100 -10.439 1.00 92.00 182 ARG A O 1
ATOM 1465 N N . GLU A 1 183 ? 13.480 -9.537 -12.121 1.00 92.50 183 GLU A N 1
ATOM 1466 C CA . GLU A 1 183 ? 12.421 -9.027 -13.001 1.00 92.50 183 GLU A CA 1
ATOM 1467 C C . GLU A 1 183 ? 11.012 -9.301 -12.447 1.00 92.50 183 GLU A C 1
ATOM 1469 O O . GLU A 1 183 ? 10.124 -8.463 -12.579 1.00 92.50 183 GLU A O 1
ATOM 1474 N N . GLU A 1 184 ? 10.783 -10.449 -11.805 1.00 95.12 184 GLU A N 1
ATOM 1475 C CA . GLU A 1 184 ? 9.531 -10.763 -11.096 1.00 95.12 184 GLU A CA 1
ATOM 1476 C C . GLU A 1 184 ? 9.310 -9.846 -9.881 1.00 95.12 184 GLU A C 1
ATOM 1478 O O . GLU A 1 184 ? 8.212 -9.309 -9.699 1.00 95.12 184 GLU A O 1
ATOM 1483 N N . ILE A 1 185 ? 10.366 -9.593 -9.098 1.00 94.88 185 ILE A N 1
ATOM 1484 C CA . ILE A 1 185 ? 10.343 -8.629 -7.989 1.00 94.88 185 ILE A CA 1
ATOM 1485 C C . ILE A 1 185 ? 9.989 -7.233 -8.505 1.00 94.88 185 ILE A C 1
ATOM 1487 O O . ILE A 1 185 ? 9.066 -6.616 -7.980 1.00 94.88 185 ILE A O 1
ATOM 1491 N N . PHE A 1 186 ? 10.664 -6.750 -9.553 1.00 93.62 186 PHE A N 1
ATOM 1492 C CA . PHE A 1 186 ? 10.409 -5.423 -10.120 1.00 93.62 186 PHE A CA 1
ATOM 1493 C C . PHE A 1 186 ? 8.969 -5.255 -10.596 1.00 93.62 186 PHE A C 1
ATOM 1495 O O . PHE A 1 186 ? 8.338 -4.257 -10.252 1.00 93.62 186 PHE A O 1
ATOM 1502 N N . ARG A 1 187 ? 8.433 -6.243 -11.322 1.00 93.75 187 ARG A N 1
ATOM 1503 C CA . ARG A 1 187 ? 7.042 -6.222 -11.797 1.00 93.75 187 ARG A CA 1
ATOM 1504 C C . ARG A 1 187 ? 6.049 -6.151 -10.64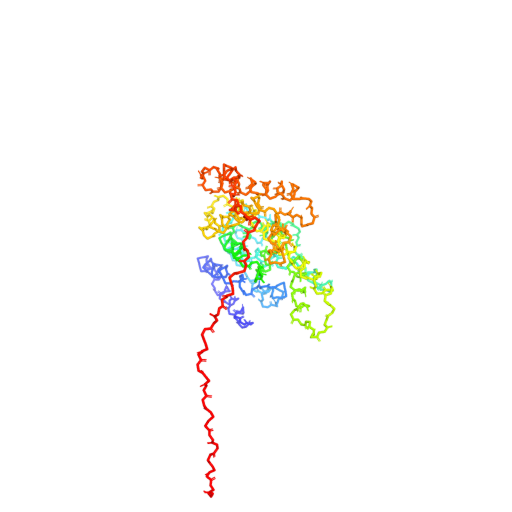1 1.00 93.75 187 ARG A C 1
ATOM 1506 O O . ARG A 1 187 ? 5.104 -5.365 -10.686 1.00 93.75 187 ARG A O 1
ATOM 1513 N N . THR A 1 188 ? 6.286 -6.927 -9.586 1.00 95.50 188 THR A N 1
ATOM 1514 C CA . THR A 1 188 ? 5.411 -6.952 -8.404 1.00 95.50 188 THR A CA 1
ATOM 1515 C C . THR A 1 188 ? 5.502 -5.644 -7.612 1.00 95.50 188 THR A C 1
ATOM 1517 O O . THR A 1 188 ? 4.481 -5.065 -7.248 1.00 95.50 188 THR A O 1
ATOM 1520 N N . GLU A 1 189 ? 6.710 -5.108 -7.412 1.00 95.88 189 GLU A N 1
ATOM 1521 C CA . GLU A 1 189 ? 6.918 -3.795 -6.788 1.00 95.88 189 GLU A CA 1
ATOM 1522 C C . GLU A 1 189 ? 6.223 -2.681 -7.583 1.00 95.88 189 GLU A C 1
ATOM 1524 O O . GLU A 1 189 ? 5.505 -1.866 -7.005 1.00 95.88 189 GLU A O 1
ATOM 1529 N N . ASN A 1 190 ? 6.375 -2.670 -8.909 1.00 95.50 190 ASN A N 1
ATOM 1530 C CA . ASN A 1 190 ? 5.729 -1.695 -9.783 1.00 95.50 190 ASN A CA 1
ATOM 1531 C C . ASN A 1 190 ? 4.201 -1.813 -9.743 1.00 95.50 190 ASN A C 1
ATOM 1533 O O . ASN A 1 190 ? 3.521 -0.787 -9.694 1.00 95.50 190 ASN A O 1
ATOM 1537 N N . HIS A 1 191 ? 3.651 -3.031 -9.717 1.00 95.06 191 HIS A N 1
ATOM 1538 C CA . HIS A 1 191 ? 2.211 -3.256 -9.571 1.00 95.06 191 HIS A CA 1
ATOM 1539 C C . HIS A 1 191 ? 1.663 -2.592 -8.298 1.00 95.06 191 HIS A C 1
ATOM 1541 O O . HIS A 1 191 ? 0.720 -1.795 -8.366 1.00 95.06 191 HIS A O 1
ATOM 1547 N N . LEU A 1 192 ? 2.310 -2.858 -7.161 1.00 96.38 192 LEU A N 1
ATOM 1548 C CA . LEU A 1 192 ? 1.940 -2.309 -5.858 1.00 96.38 192 LEU A CA 1
ATOM 1549 C C . LEU A 1 192 ? 2.127 -0.786 -5.798 1.00 96.38 192 LEU A C 1
ATOM 1551 O O . LEU A 1 192 ? 1.240 -0.081 -5.321 1.00 96.38 192 LEU A O 1
ATOM 1555 N N . VAL A 1 193 ? 3.228 -0.251 -6.339 1.00 96.12 193 VAL A N 1
ATOM 1556 C CA . VAL A 1 193 ? 3.466 1.201 -6.415 1.00 96.12 193 VAL A CA 1
ATOM 1557 C C . VAL A 1 193 ? 2.402 1.884 -7.264 1.00 96.12 193 VAL A C 1
ATOM 1559 O O . VAL A 1 193 ? 1.828 2.874 -6.820 1.00 96.12 193 VAL A O 1
ATOM 1562 N N . ARG A 1 194 ? 2.078 1.359 -8.453 1.00 95.75 194 ARG A N 1
ATOM 1563 C CA . ARG A 1 194 ? 1.003 1.916 -9.290 1.00 95.75 194 ARG A CA 1
ATOM 1564 C C . ARG A 1 194 ? -0.348 1.852 -8.560 1.00 95.75 194 ARG A C 1
ATOM 1566 O O . ARG A 1 194 ? -1.152 2.773 -8.686 1.00 95.75 194 ARG A O 1
ATOM 1573 N N . GLY A 1 195 ? -0.603 0.791 -7.789 1.00 96.31 195 GLY A N 1
ATOM 1574 C CA . GLY A 1 195 ? -1.775 0.669 -6.915 1.00 96.31 195 GLY A CA 1
ATOM 1575 C C . GLY A 1 195 ? -1.837 1.753 -5.839 1.00 96.31 195 GLY A C 1
ATOM 1576 O O . GLY A 1 195 ? -2.856 2.438 -5.713 1.00 96.31 195 GLY A O 1
ATOM 1577 N N . ALA A 1 196 ? -0.738 1.957 -5.114 1.00 96.25 196 ALA A N 1
ATOM 1578 C CA . ALA A 1 196 ? -0.620 2.990 -4.093 1.00 96.25 196 ALA A CA 1
ATOM 1579 C C . ALA A 1 196 ? -0.768 4.394 -4.688 1.00 96.25 196 ALA A C 1
ATOM 1581 O O . ALA A 1 196 ? -1.547 5.194 -4.182 1.00 96.25 196 ALA A O 1
ATOM 1582 N N . GLU A 1 197 ? -0.099 4.667 -5.808 1.00 96.25 197 GLU A N 1
ATOM 1583 C CA . GLU A 1 197 ? -0.194 5.930 -6.534 1.00 96.25 197 GLU A CA 1
ATOM 1584 C C . GLU A 1 197 ? -1.641 6.254 -6.942 1.00 96.25 197 GLU A C 1
ATOM 1586 O O . GLU A 1 197 ? -2.137 7.321 -6.594 1.00 96.25 197 GLU A O 1
ATOM 1591 N N . ARG A 1 198 ? -2.362 5.316 -7.576 1.00 95.69 198 ARG A N 1
ATOM 1592 C CA . ARG A 1 198 ? -3.788 5.509 -7.914 1.00 95.69 198 ARG A CA 1
ATOM 1593 C C . ARG A 1 198 ? -4.649 5.796 -6.686 1.00 95.69 198 ARG A C 1
ATOM 1595 O O . ARG A 1 198 ? -5.595 6.574 -6.762 1.00 95.69 198 ARG A O 1
ATOM 1602 N N . THR A 1 199 ? -4.336 5.146 -5.570 1.00 95.88 199 THR A N 1
ATOM 1603 C CA . THR A 1 199 ? -5.101 5.279 -4.329 1.00 95.88 199 THR A CA 1
ATOM 1604 C C . THR A 1 199 ? -4.868 6.642 -3.677 1.00 95.88 199 THR A C 1
ATOM 1606 O O . THR A 1 199 ? -5.836 7.306 -3.322 1.00 95.88 199 THR A O 1
ATOM 1609 N N . ILE A 1 200 ? -3.610 7.094 -3.588 1.00 95.06 200 ILE A N 1
ATOM 1610 C CA . ILE A 1 200 ? -3.233 8.433 -3.097 1.00 95.06 200 ILE A CA 1
ATOM 1611 C C . ILE A 1 200 ? -3.977 9.512 -3.887 1.00 95.06 200 ILE A C 1
ATOM 1613 O O . ILE A 1 200 ? -4.575 10.408 -3.302 1.00 95.06 200 ILE A O 1
ATOM 1617 N N . GLU A 1 201 ? -3.981 9.403 -5.214 1.00 94.50 201 GLU A N 1
ATOM 1618 C CA . GLU A 1 201 ? -4.599 10.396 -6.100 1.00 94.50 201 GLU A CA 1
ATOM 1619 C C . GLU A 1 201 ? -6.130 10.384 -6.057 1.00 94.50 201 GLU A C 1
ATOM 1621 O O . GLU A 1 201 ? -6.767 11.385 -6.383 1.00 94.50 201 GLU A O 1
ATOM 1626 N N . GLY A 1 202 ? -6.729 9.269 -5.631 1.00 93.19 202 GLY A N 1
ATOM 1627 C CA . GLY A 1 202 ? -8.163 9.160 -5.376 1.00 93.19 202 GLY A CA 1
ATOM 1628 C C . GLY A 1 202 ? -8.607 9.764 -4.038 1.00 93.19 202 GLY A C 1
ATOM 1629 O O . GLY A 1 202 ? -9.797 10.033 -3.861 1.00 93.19 202 GLY A O 1
ATOM 1630 N N . MET A 1 203 ? -7.687 10.003 -3.098 1.00 93.62 203 MET A N 1
ATOM 1631 C CA . MET A 1 203 ? -7.976 10.609 -1.791 1.00 93.62 203 MET A CA 1
ATOM 1632 C C . MET A 1 203 ? -8.037 12.139 -1.897 1.00 93.62 203 MET A C 1
ATOM 1634 O O . MET A 1 203 ? -7.165 12.849 -1.407 1.00 93.62 203 MET A O 1
ATOM 1638 N N . THR A 1 204 ? -9.080 12.655 -2.555 1.00 87.19 204 THR A N 1
ATOM 1639 C CA . THR A 1 204 ? -9.237 14.088 -2.898 1.00 87.19 204 THR A CA 1
ATOM 1640 C C . THR A 1 204 ? -9.220 15.054 -1.708 1.00 87.19 204 THR A C 1
ATOM 1642 O O . THR A 1 204 ? -8.922 16.234 -1.865 1.00 87.19 204 THR A O 1
ATOM 1645 N N . GLU A 1 205 ? -9.556 14.571 -0.516 1.00 88.44 205 GLU A N 1
ATOM 1646 C CA . GLU A 1 205 ? -9.521 15.334 0.731 1.00 88.44 205 GLU A CA 1
ATOM 1647 C C . GLU A 1 205 ? -8.115 15.467 1.335 1.00 88.44 205 GLU A C 1
ATOM 1649 O O . GLU A 1 205 ? -7.912 16.281 2.237 1.00 88.44 205 GLU A O 1
ATOM 1654 N N . MET A 1 206 ? -7.149 14.679 0.854 1.00 90.44 206 MET A N 1
ATOM 1655 C CA . MET A 1 206 ? -5.770 14.675 1.327 1.00 90.44 206 MET A CA 1
ATOM 1656 C C . MET A 1 206 ? -4.881 15.468 0.370 1.00 90.44 206 MET A C 1
ATOM 1658 O O . MET A 1 206 ? -4.888 15.260 -0.841 1.00 90.44 206 MET A O 1
ATOM 1662 N N . SER A 1 207 ? -4.065 16.369 0.919 1.00 88.69 207 SER A N 1
ATOM 1663 C CA . SER A 1 207 ? -3.047 17.052 0.122 1.00 88.69 207 SER A CA 1
ATOM 1664 C C . SER A 1 207 ? -1.900 16.094 -0.177 1.00 88.69 207 SER A C 1
ATOM 1666 O O . SER A 1 207 ? -1.297 15.533 0.742 1.00 88.69 207 SER A O 1
ATOM 1668 N N . VAL A 1 208 ? -1.590 15.921 -1.458 1.00 89.12 208 VAL A N 1
ATOM 1669 C CA . VAL A 1 208 ? -0.473 15.088 -1.905 1.00 89.12 208 VAL A CA 1
ATOM 1670 C C . VAL A 1 208 ? 0.849 15.678 -1.391 1.00 89.12 208 VAL A C 1
ATOM 1672 O O . VAL A 1 208 ? 1.055 16.892 -1.504 1.00 89.12 208 VAL A O 1
ATOM 1675 N N . PRO A 1 209 ? 1.767 14.868 -0.825 1.00 91.00 209 PRO A N 1
ATOM 1676 C CA . PRO A 1 209 ? 3.030 15.384 -0.320 1.00 91.00 209 PRO A CA 1
ATOM 1677 C C . PRO A 1 209 ? 3.856 16.041 -1.422 1.00 91.00 209 PRO A C 1
ATOM 1679 O O . PRO A 1 209 ? 3.913 15.570 -2.558 1.00 91.00 209 PRO A O 1
ATOM 1682 N N . ARG A 1 210 ? 4.588 17.097 -1.069 1.00 92.00 210 ARG A N 1
ATOM 1683 C CA . ARG A 1 210 ? 5.523 17.739 -1.999 1.00 92.00 210 ARG A CA 1
ATOM 1684 C C . ARG A 1 210 ? 6.590 16.761 -2.508 1.00 92.00 210 ARG A C 1
ATOM 1686 O O . ARG A 1 210 ? 6.886 16.775 -3.697 1.00 92.00 210 ARG A O 1
ATOM 1693 N N . SER A 1 211 ? 7.095 15.881 -1.637 1.00 90.88 211 SER A N 1
ATOM 1694 C CA . SER A 1 211 ? 8.059 14.825 -1.992 1.00 90.88 211 SER A CA 1
ATOM 1695 C C . SER A 1 211 ? 7.538 13.916 -3.106 1.00 90.88 211 SER A C 1
ATOM 1697 O O . SER A 1 211 ? 8.279 13.536 -4.011 1.00 90.88 211 SER A O 1
ATOM 1699 N N . TYR A 1 212 ? 6.243 13.603 -3.073 1.00 93.50 212 TYR A N 1
ATOM 1700 C CA . TYR A 1 212 ? 5.590 12.791 -4.088 1.00 93.50 212 TYR A CA 1
ATOM 1701 C C . TYR A 1 212 ? 5.569 13.495 -5.448 1.00 93.50 212 TYR A C 1
ATOM 1703 O O . TYR A 1 212 ? 5.935 12.893 -6.456 1.00 93.50 212 TYR A O 1
ATOM 1711 N N . VAL A 1 213 ? 5.198 14.780 -5.477 1.00 94.81 213 VAL A N 1
ATOM 1712 C CA . VAL A 1 213 ? 5.195 15.585 -6.709 1.00 94.81 213 VAL A CA 1
ATOM 1713 C C . VAL A 1 213 ? 6.608 15.722 -7.277 1.00 94.81 213 VAL A C 1
ATOM 1715 O O . VAL A 1 213 ? 6.808 15.467 -8.461 1.00 94.81 213 VAL A O 1
ATOM 1718 N N . GLU A 1 214 ? 7.598 16.044 -6.442 1.00 95.12 214 GLU A N 1
ATOM 1719 C CA . GLU A 1 214 ? 9.004 16.178 -6.858 1.00 95.12 214 GLU A CA 1
ATOM 1720 C C . GLU A 1 214 ? 9.554 14.872 -7.455 1.00 95.12 214 GLU A C 1
ATOM 1722 O O . GLU A 1 214 ? 10.282 14.891 -8.451 1.00 95.12 214 GLU A O 1
ATOM 1727 N N . ARG A 1 215 ? 9.163 13.718 -6.901 1.00 95.06 215 ARG A N 1
ATOM 1728 C CA . ARG A 1 215 ? 9.503 12.410 -7.473 1.00 95.06 215 ARG A CA 1
ATOM 1729 C C . ARG A 1 215 ? 8.888 12.232 -8.859 1.00 95.06 215 ARG A C 1
ATOM 1731 O O . ARG A 1 215 ? 9.613 11.878 -9.784 1.00 95.06 215 ARG A O 1
ATOM 1738 N N . LEU A 1 216 ? 7.592 12.500 -9.025 1.00 96.12 216 LEU A N 1
ATOM 1739 C CA . LEU A 1 216 ? 6.936 12.407 -10.334 1.00 96.12 216 LEU A CA 1
ATOM 1740 C C . LEU A 1 216 ? 7.558 13.373 -11.358 1.00 96.12 216 LEU A C 1
ATOM 1742 O O . LEU A 1 216 ? 7.698 13.013 -12.522 1.00 96.12 216 LEU A O 1
ATOM 1746 N N . GLU A 1 217 ? 7.989 14.567 -10.945 1.00 96.75 217 GLU A N 1
ATOM 1747 C CA . GLU A 1 217 ? 8.727 15.491 -11.818 1.00 96.75 217 GLU A CA 1
ATOM 1748 C C . GLU A 1 217 ? 10.097 14.934 -12.235 1.00 96.75 217 GLU A C 1
ATOM 1750 O O . GLU A 1 217 ? 10.485 15.047 -13.398 1.00 96.75 217 GLU A O 1
ATOM 1755 N N . SER A 1 218 ? 10.825 14.288 -11.322 1.00 96.25 218 SER A N 1
ATOM 1756 C CA . SER A 1 218 ? 12.089 13.604 -11.635 1.00 96.25 218 SER A CA 1
ATOM 1757 C C . SER A 1 218 ? 11.893 12.441 -12.618 1.00 96.25 218 SER A C 1
ATOM 1759 O O . SER A 1 218 ? 12.654 12.278 -13.580 1.00 96.25 218 SER A O 1
ATOM 1761 N N . GLU A 1 219 ? 10.825 11.664 -12.428 1.00 97.19 219 GLU A N 1
ATOM 1762 C CA . GLU A 1 219 ? 10.433 10.595 -13.346 1.00 97.19 219 GLU A CA 1
ATOM 1763 C C . GLU A 1 219 ? 10.059 11.170 -14.728 1.00 97.19 219 GLU A C 1
ATOM 1765 O O . GLU A 1 219 ? 10.537 10.668 -15.746 1.00 97.19 219 GLU A O 1
ATOM 1770 N N . LEU A 1 220 ? 9.324 12.288 -14.782 1.00 97.69 220 LEU A N 1
ATOM 1771 C CA . LEU A 1 220 ? 8.997 12.990 -16.030 1.00 97.69 220 LEU A CA 1
ATOM 1772 C C . LEU A 1 220 ? 10.248 13.466 -16.775 1.00 97.69 220 LEU A C 1
ATOM 1774 O O . LEU A 1 220 ? 10.359 13.270 -17.986 1.00 97.69 220 LEU A O 1
ATOM 1778 N N . ASN A 1 221 ? 11.219 14.035 -16.059 1.00 96.19 221 ASN A N 1
ATOM 1779 C CA . ASN A 1 221 ? 12.493 14.448 -16.647 1.00 96.19 221 ASN A CA 1
ATOM 1780 C C . ASN A 1 221 ? 13.248 13.255 -17.248 1.00 96.19 221 ASN A C 1
ATOM 1782 O O . ASN A 1 221 ? 13.824 13.367 -18.332 1.00 96.19 221 ASN A O 1
ATOM 1786 N N . THR A 1 222 ? 13.211 12.104 -16.571 1.00 96.12 222 THR A N 1
ATOM 1787 C CA . THR A 1 222 ? 13.807 10.857 -17.071 1.00 96.12 222 THR A CA 1
ATOM 1788 C C . THR A 1 222 ? 13.128 10.399 -18.361 1.00 96.12 222 THR A C 1
ATOM 1790 O O . THR A 1 222 ? 13.818 10.098 -19.333 1.00 96.12 222 THR A O 1
ATOM 1793 N N . LEU A 1 223 ? 11.792 10.415 -18.418 1.00 97.56 223 LEU A N 1
ATOM 1794 C CA . LEU A 1 223 ? 11.042 10.076 -19.635 1.00 97.56 223 LEU A CA 1
ATOM 1795 C C . LEU A 1 223 ? 11.368 11.027 -20.790 1.00 97.56 223 LEU A C 1
ATOM 1797 O O . LEU A 1 223 ? 11.620 10.578 -21.906 1.00 97.56 223 LEU A O 1
ATOM 1801 N N . GLY A 1 224 ? 11.433 12.333 -20.521 1.00 96.06 224 GLY A N 1
ATOM 1802 C CA . GLY A 1 224 ? 11.782 13.332 -21.530 1.00 96.06 224 GLY A CA 1
ATOM 1803 C C . GLY A 1 224 ? 13.208 13.152 -22.055 1.00 96.06 224 GLY A C 1
ATOM 1804 O O . GLY A 1 224 ? 13.469 13.356 -23.238 1.00 96.06 224 GLY A O 1
ATOM 1805 N N . TRP A 1 225 ? 14.146 12.738 -21.200 1.00 94.19 225 TRP A N 1
ATOM 1806 C CA . TRP A 1 225 ? 15.499 12.382 -21.624 1.00 94.19 225 TRP A CA 1
ATOM 1807 C C . TRP A 1 225 ? 15.517 11.135 -22.520 1.00 94.19 225 TRP A C 1
ATOM 1809 O O . TRP A 1 225 ? 16.117 11.188 -23.594 1.00 94.19 225 TRP A O 1
ATOM 1819 N N . LEU A 1 226 ? 14.814 10.062 -22.137 1.00 95.00 226 LEU A N 1
ATOM 1820 C CA . LEU A 1 226 ? 14.712 8.835 -22.940 1.00 95.00 226 LEU A CA 1
ATOM 1821 C C . LEU A 1 226 ? 14.041 9.085 -24.298 1.00 95.00 226 LEU A C 1
ATOM 1823 O O . LEU A 1 226 ? 14.503 8.571 -25.309 1.00 95.00 226 LEU A O 1
ATOM 1827 N N . ALA A 1 227 ? 13.008 9.929 -24.351 1.00 94.81 227 ALA A N 1
ATOM 1828 C CA . ALA A 1 227 ? 12.342 10.295 -25.600 1.00 94.81 227 ALA A CA 1
ATOM 1829 C C . ALA A 1 227 ? 13.274 11.029 -26.586 1.00 94.81 227 ALA A C 1
ATOM 1831 O O . ALA A 1 227 ? 13.169 10.852 -27.799 1.00 94.81 227 ALA A O 1
ATOM 1832 N N . ARG A 1 228 ? 14.208 11.847 -26.082 1.00 92.44 228 ARG A N 1
ATOM 1833 C CA . ARG A 1 228 ? 15.176 12.586 -26.916 1.00 92.44 228 ARG A CA 1
ATOM 1834 C C . ARG A 1 228 ? 16.379 11.742 -27.340 1.00 92.44 228 ARG A C 1
ATOM 1836 O O . ARG A 1 228 ? 17.023 12.089 -28.328 1.00 92.44 228 ARG A O 1
ATOM 1843 N N . ALA A 1 229 ? 16.696 10.692 -26.586 1.00 92.31 229 ALA A N 1
ATOM 1844 C CA . ALA A 1 229 ? 17.827 9.798 -26.820 1.00 92.31 229 ALA A CA 1
ATOM 1845 C C . ALA A 1 229 ? 17.388 8.328 -26.656 1.00 92.31 229 ALA A C 1
ATOM 1847 O O . ALA A 1 229 ? 17.795 7.672 -25.689 1.00 92.31 229 ALA A O 1
ATOM 1848 N N . PRO A 1 230 ? 16.532 7.807 -27.559 1.00 92.81 230 PRO A N 1
ATOM 1849 C CA . PRO A 1 230 ? 15.948 6.473 -27.424 1.00 92.81 230 PRO A CA 1
ATOM 1850 C C . PRO A 1 230 ? 16.997 5.357 -27.386 1.00 92.81 230 PRO A C 1
ATOM 1852 O O . PRO A 1 230 ? 16.785 4.358 -26.711 1.00 92.81 230 PRO A O 1
ATOM 1855 N N . GLU A 1 231 ? 18.178 5.549 -27.985 1.00 90.31 231 GLU A N 1
ATOM 1856 C CA . GLU A 1 231 ? 19.286 4.586 -27.926 1.00 90.31 231 GLU A CA 1
ATOM 1857 C C . GLU A 1 231 ? 19.742 4.254 -26.494 1.00 90.31 231 GLU A C 1
ATOM 1859 O O . GLU A 1 231 ? 20.337 3.207 -26.250 1.00 90.31 231 GLU A O 1
ATOM 1864 N N . ARG A 1 232 ? 19.440 5.129 -25.527 1.00 92.00 232 ARG A N 1
ATOM 1865 C CA . ARG A 1 232 ? 19.744 4.934 -24.106 1.00 92.00 232 ARG A CA 1
ATOM 1866 C C . ARG A 1 232 ? 18.838 3.913 -23.431 1.00 92.00 232 ARG A C 1
ATOM 1868 O O . ARG A 1 232 ? 19.192 3.407 -22.370 1.00 92.00 232 ARG A O 1
ATOM 1875 N N . ILE A 1 233 ? 17.689 3.583 -24.013 1.00 94.38 233 ILE A N 1
ATOM 1876 C CA . ILE A 1 233 ? 16.758 2.585 -23.462 1.00 94.38 233 ILE A CA 1
ATOM 1877 C C . ILE A 1 233 ? 17.412 1.193 -23.428 1.00 94.38 233 ILE A C 1
ATOM 1879 O O . ILE A 1 233 ? 17.160 0.397 -22.516 1.00 94.38 233 ILE A O 1
ATOM 1883 N N . ASP A 1 234 ? 18.326 0.926 -24.360 1.00 92.88 234 ASP A N 1
ATOM 1884 C CA . ASP A 1 234 ? 19.058 -0.337 -24.443 1.00 92.88 234 ASP A CA 1
ATOM 1885 C C . ASP A 1 234 ? 20.348 -0.374 -23.608 1.00 92.88 234 ASP A C 1
ATOM 1887 O O . ASP A 1 234 ? 20.909 -1.458 -23.415 1.00 92.88 234 ASP A O 1
ATOM 1891 N N . ASP A 1 235 ? 20.789 0.759 -23.045 1.00 91.69 235 ASP A N 1
ATOM 1892 C CA . ASP A 1 235 ? 21.991 0.825 -22.207 1.00 91.69 235 ASP A CA 1
ATOM 1893 C C . ASP A 1 235 ? 21.871 -0.110 -20.986 1.00 91.69 235 ASP A C 1
ATOM 1895 O O . ASP A 1 235 ? 20.871 -0.127 -20.266 1.00 91.69 235 ASP A O 1
ATOM 1899 N N . LEU A 1 236 ? 22.949 -0.844 -20.683 1.00 84.00 236 LEU A N 1
ATOM 1900 C CA . LEU A 1 236 ? 23.018 -1.767 -19.536 1.00 84.00 236 LEU A CA 1
ATOM 1901 C C . LEU A 1 236 ? 22.816 -1.078 -18.177 1.00 84.00 236 LEU A C 1
ATOM 1903 O O . LEU A 1 236 ? 22.459 -1.732 -17.199 1.00 84.00 236 LEU A O 1
ATOM 1907 N N . HIS A 1 237 ? 23.087 0.225 -18.106 1.00 85.06 237 HIS A N 1
ATOM 1908 C CA . HIS A 1 237 ? 22.946 1.028 -16.891 1.00 85.06 237 HIS A CA 1
ATOM 1909 C C . HIS A 1 237 ? 21.563 1.674 -16.754 1.00 85.06 237 HIS A C 1
ATOM 1911 O O . HIS A 1 237 ? 21.277 2.268 -15.714 1.00 85.06 237 HIS A O 1
ATOM 1917 N N . THR A 1 238 ? 20.703 1.559 -17.769 1.00 90.75 238 THR A N 1
ATOM 1918 C CA . THR A 1 238 ? 19.343 2.086 -17.701 1.00 90.75 238 THR A CA 1
ATOM 1919 C C . THR A 1 238 ? 18.510 1.247 -16.744 1.00 90.75 238 THR A C 1
ATOM 1921 O O . THR A 1 238 ? 18.527 0.014 -16.764 1.00 90.75 238 THR A O 1
ATOM 1924 N N . ASN A 1 239 ? 17.776 1.930 -15.869 1.00 91.50 239 ASN A N 1
ATOM 1925 C CA . ASN A 1 239 ? 16.986 1.287 -14.833 1.00 91.50 239 ASN A CA 1
ATOM 1926 C C . ASN A 1 239 ? 15.824 0.486 -15.455 1.00 91.50 239 ASN A C 1
ATOM 1928 O O . ASN A 1 239 ? 14.801 1.052 -15.834 1.00 91.50 239 ASN A O 1
ATOM 1932 N N . ARG A 1 240 ? 15.968 -0.844 -15.522 1.00 91.44 240 ARG A N 1
ATOM 1933 C CA . ARG A 1 240 ? 14.943 -1.754 -16.065 1.00 91.44 240 ARG A CA 1
ATOM 1934 C C . ARG A 1 240 ? 13.616 -1.686 -15.309 1.00 91.44 240 ARG A C 1
ATOM 1936 O O . ARG A 1 240 ? 12.573 -1.764 -15.943 1.00 91.44 240 ARG A O 1
ATOM 1943 N N . GLN A 1 241 ? 13.644 -1.483 -13.992 1.00 93.25 241 GLN A N 1
ATOM 1944 C CA . GLN A 1 241 ? 12.427 -1.329 -13.194 1.00 93.25 241 GLN A CA 1
ATOM 1945 C C . GLN A 1 241 ? 11.666 -0.050 -13.565 1.00 93.25 241 GLN A C 1
ATOM 1947 O O . GLN A 1 241 ? 10.440 -0.061 -13.612 1.00 93.25 241 GLN A O 1
ATOM 1952 N N . PHE A 1 242 ? 12.380 1.039 -13.867 1.00 95.25 242 PHE A N 1
ATOM 1953 C CA . PHE A 1 242 ? 11.764 2.281 -14.338 1.00 95.25 242 PHE A CA 1
ATOM 1954 C C . PHE A 1 242 ? 11.098 2.098 -15.707 1.00 95.25 242 PHE A C 1
ATOM 1956 O O . PHE A 1 242 ? 9.966 2.530 -15.893 1.00 95.25 242 PHE A O 1
ATOM 1963 N N . LEU A 1 243 ? 11.772 1.426 -16.644 1.00 95.56 243 LEU A N 1
ATOM 1964 C CA . LEU A 1 243 ? 11.202 1.139 -17.964 1.00 95.56 243 LEU A CA 1
ATOM 1965 C C . LEU A 1 243 ? 9.939 0.273 -17.857 1.00 95.56 243 LEU A C 1
ATOM 1967 O O . LEU A 1 243 ? 8.920 0.618 -18.443 1.00 95.56 243 LEU A O 1
ATOM 1971 N N . ASP A 1 244 ? 9.972 -0.781 -17.037 1.00 94.12 244 ASP A N 1
ATOM 1972 C CA . ASP A 1 244 ? 8.809 -1.633 -16.750 1.00 94.12 244 ASP A CA 1
ATOM 1973 C C . ASP A 1 244 ? 7.652 -0.838 -16.109 1.00 94.12 244 ASP A C 1
ATOM 1975 O O . ASP A 1 244 ? 6.490 -0.990 -16.491 1.00 94.12 244 ASP A O 1
ATOM 1979 N N . LYS A 1 245 ? 7.950 0.108 -15.202 1.00 95.44 245 LYS A N 1
ATOM 1980 C CA . LYS A 1 245 ? 6.935 0.990 -14.595 1.00 95.44 245 LYS A CA 1
ATOM 1981 C C . LYS A 1 245 ? 6.183 1.819 -15.642 1.00 95.44 245 LYS A C 1
ATOM 1983 O O . LYS A 1 245 ? 5.015 2.115 -15.411 1.00 95.44 245 LYS A O 1
ATOM 1988 N N . TYR A 1 246 ? 6.821 2.159 -16.755 1.00 96.94 246 TYR A N 1
ATOM 1989 C CA . TYR A 1 246 ? 6.249 2.978 -17.824 1.00 96.94 246 TYR A CA 1
ATOM 1990 C C . TYR A 1 246 ? 5.967 2.203 -19.117 1.00 96.94 246 TYR A C 1
ATOM 1992 O O . TYR A 1 246 ? 5.641 2.823 -20.122 1.00 96.94 246 TYR A O 1
ATOM 2000 N N . GLU A 1 247 ? 6.062 0.869 -19.083 1.00 95.31 247 GLU A N 1
ATOM 2001 C CA . GLU A 1 247 ? 5.779 -0.014 -20.227 1.00 95.31 247 GLU A CA 1
ATOM 2002 C C . GLU A 1 247 ? 6.640 0.308 -21.461 1.00 95.31 2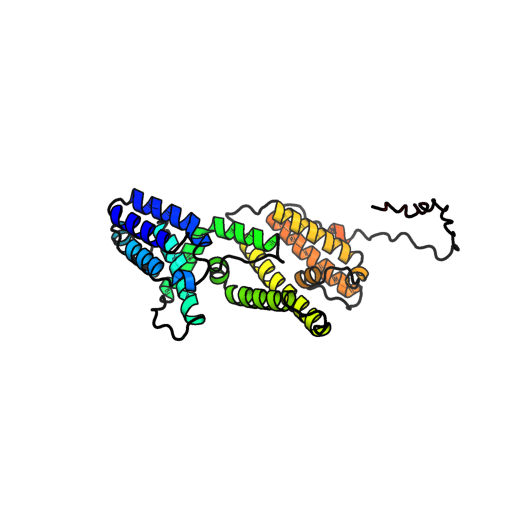47 GLU A C 1
ATOM 2004 O O . GLU A 1 247 ? 6.184 0.223 -22.597 1.00 95.31 247 GLU A O 1
ATOM 2009 N N . ILE A 1 248 ? 7.901 0.682 -21.222 1.00 96.44 248 ILE A N 1
ATOM 2010 C CA . ILE A 1 248 ? 8.889 0.968 -22.267 1.00 96.44 248 ILE A CA 1
ATOM 2011 C C . ILE A 1 248 ? 9.710 -0.295 -22.528 1.00 96.44 248 ILE A C 1
ATOM 2013 O O . ILE A 1 248 ? 10.379 -0.807 -21.625 1.00 96.44 248 ILE A O 1
ATOM 2017 N N . HIS A 1 249 ? 9.702 -0.777 -23.769 1.00 95.25 249 HIS A N 1
ATOM 2018 C CA . HIS A 1 249 ? 10.279 -2.055 -24.164 1.00 95.25 249 HIS A CA 1
ATOM 2019 C C . HIS A 1 249 ? 11.659 -1.888 -24.827 1.00 95.25 249 HIS A C 1
ATOM 2021 O O . HIS A 1 249 ? 11.783 -1.354 -25.936 1.00 95.25 249 HIS A O 1
ATOM 2027 N N . PRO A 1 250 ? 12.730 -2.400 -24.191 1.00 93.25 250 PRO A N 1
ATOM 2028 C CA . PRO A 1 250 ? 14.057 -2.461 -24.798 1.00 93.25 250 PRO A CA 1
ATOM 2029 C C . PRO A 1 250 ? 14.089 -3.389 -26.020 1.00 93.25 250 PRO A C 1
ATOM 2031 O O . PRO A 1 250 ? 13.318 -4.343 -26.114 1.00 93.25 250 PRO A O 1
ATOM 2034 N N . GLY A 1 251 ? 15.012 -3.141 -26.946 1.00 93.12 251 GLY A N 1
ATOM 2035 C CA . GLY A 1 251 ? 15.219 -3.939 -28.158 1.00 93.12 251 GLY A CA 1
ATOM 2036 C C . GLY A 1 251 ? 14.247 -3.653 -29.307 1.00 93.12 251 GLY A C 1
ATOM 2037 O O . GLY A 1 251 ? 14.406 -4.223 -30.389 1.00 93.12 251 GLY A O 1
ATOM 2038 N N . LEU A 1 252 ? 13.258 -2.776 -29.109 1.00 94.25 252 LEU A N 1
ATOM 2039 C CA . LEU A 1 252 ? 12.448 -2.234 -30.198 1.00 94.25 252 LEU A CA 1
ATOM 2040 C C . LEU A 1 252 ? 13.270 -1.268 -31.078 1.00 94.25 252 LEU A C 1
ATOM 2042 O O . LEU A 1 252 ? 14.273 -0.718 -30.626 1.00 94.25 252 LEU A O 1
ATOM 2046 N N . PRO A 1 253 ? 12.856 -1.010 -32.335 1.00 95.44 253 PRO A N 1
ATOM 2047 C CA . PRO A 1 253 ? 13.480 0.026 -33.154 1.00 95.44 253 PRO A CA 1
ATOM 2048 C C . PRO A 1 253 ? 13.462 1.399 -32.448 1.00 95.44 253 PRO A C 1
ATOM 2050 O O . PRO A 1 253 ? 12.461 1.707 -31.796 1.00 95.44 253 PRO A O 1
ATOM 2053 N N . PRO A 1 254 ? 14.483 2.263 -32.635 1.00 92.88 254 PRO A N 1
ATOM 2054 C CA . PRO A 1 254 ? 14.592 3.539 -31.915 1.00 92.88 254 PRO A CA 1
ATOM 2055 C C . PRO A 1 254 ? 13.351 4.438 -32.004 1.00 92.88 254 PRO A C 1
ATOM 2057 O O . PRO A 1 254 ? 12.982 5.080 -31.028 1.00 92.88 254 PRO A O 1
ATOM 2060 N N . GLU A 1 255 ? 12.664 4.452 -33.149 1.00 93.31 255 GLU A N 1
ATOM 2061 C CA . GLU A 1 255 ? 11.421 5.219 -33.327 1.00 93.31 255 GLU A CA 1
ATOM 2062 C C . GLU A 1 255 ? 10.258 4.676 -32.479 1.00 93.31 255 GLU A C 1
ATOM 2064 O O . GLU A 1 255 ? 9.460 5.448 -31.954 1.00 93.31 255 GLU A O 1
ATOM 2069 N N . ALA A 1 256 ? 10.169 3.354 -32.305 1.00 95.69 256 ALA A N 1
ATOM 2070 C CA . ALA A 1 256 ? 9.143 2.732 -31.469 1.00 95.69 256 ALA A CA 1
ATOM 2071 C C . ALA A 1 256 ? 9.431 2.961 -29.978 1.00 95.69 256 ALA A C 1
ATOM 2073 O O . ALA A 1 256 ? 8.538 3.371 -29.242 1.00 95.69 256 ALA A O 1
ATOM 2074 N N . GLN A 1 257 ? 10.688 2.798 -29.556 1.00 95.56 257 GLN A N 1
ATOM 2075 C CA . GLN A 1 257 ? 11.126 3.113 -28.192 1.00 95.56 257 GLN A CA 1
ATOM 2076 C C . GLN A 1 257 ? 10.879 4.584 -27.838 1.00 95.56 257 GLN A C 1
ATOM 2078 O O . GLN A 1 257 ? 10.379 4.910 -26.760 1.00 95.56 257 GLN A O 1
ATOM 2083 N N . ARG A 1 258 ? 11.190 5.486 -28.776 1.00 95.38 258 ARG A N 1
ATOM 2084 C CA . ARG A 1 258 ? 10.880 6.908 -28.654 1.00 95.38 258 ARG A CA 1
ATOM 2085 C C . ARG A 1 258 ? 9.381 7.137 -28.484 1.00 95.38 258 ARG A C 1
ATOM 2087 O O . ARG A 1 258 ? 8.993 7.893 -27.600 1.00 95.38 258 ARG A O 1
ATOM 2094 N N . ALA A 1 259 ? 8.547 6.505 -29.309 1.00 96.19 259 ALA A N 1
ATOM 2095 C CA . ALA A 1 259 ? 7.098 6.660 -29.230 1.00 96.19 259 ALA A CA 1
ATOM 2096 C C . ALA A 1 259 ? 6.538 6.212 -27.868 1.00 96.19 259 ALA A C 1
ATOM 2098 O O . ALA A 1 259 ? 5.706 6.921 -27.302 1.00 96.19 259 ALA A O 1
ATOM 2099 N N . GLU A 1 260 ? 7.022 5.095 -27.315 1.00 97.75 260 GLU A N 1
ATOM 2100 C CA . GLU A 1 260 ? 6.656 4.635 -25.968 1.00 97.75 260 GLU A CA 1
ATOM 2101 C C . GLU A 1 260 ? 7.085 5.640 -24.887 1.00 97.75 260 GLU A C 1
ATOM 2103 O O . GLU A 1 260 ? 6.267 6.046 -24.061 1.00 97.75 260 GLU A O 1
ATOM 2108 N N . ALA A 1 261 ? 8.332 6.124 -24.930 1.00 97.12 261 ALA A N 1
ATOM 2109 C CA . ALA A 1 261 ? 8.827 7.116 -23.974 1.00 97.12 261 ALA A CA 1
ATOM 2110 C C . ALA A 1 261 ? 8.059 8.450 -24.054 1.00 97.12 261 ALA A C 1
ATOM 2112 O O . ALA A 1 261 ? 7.724 9.039 -23.025 1.00 97.12 261 ALA A O 1
ATOM 2113 N N . GLU A 1 262 ? 7.732 8.924 -25.261 1.00 97.25 262 GLU A N 1
ATOM 2114 C CA . GLU A 1 262 ? 6.906 10.119 -25.456 1.00 97.25 262 GLU A CA 1
ATOM 2115 C C . GLU A 1 262 ? 5.463 9.914 -24.971 1.00 97.25 262 GLU A C 1
ATOM 2117 O O . GLU A 1 262 ? 4.860 10.842 -24.428 1.00 97.25 262 GLU A O 1
ATOM 2122 N N . ALA A 1 263 ? 4.882 8.728 -25.169 1.00 97.75 263 ALA A N 1
ATOM 2123 C CA . ALA A 1 263 ? 3.545 8.405 -24.677 1.00 97.75 263 ALA A CA 1
ATOM 2124 C C . ALA A 1 263 ? 3.509 8.422 -23.142 1.00 97.75 263 ALA A C 1
ATOM 2126 O O . ALA A 1 263 ? 2.693 9.144 -22.563 1.00 97.75 263 ALA A O 1
ATOM 2127 N N . ALA A 1 264 ? 4.457 7.733 -22.501 1.00 98.12 264 ALA A N 1
ATOM 2128 C CA . ALA A 1 264 ? 4.620 7.739 -21.051 1.00 98.12 264 ALA A CA 1
ATOM 2129 C C . ALA A 1 264 ? 4.850 9.160 -20.507 1.00 98.12 264 ALA A C 1
ATOM 2131 O O . ALA A 1 264 ? 4.246 9.549 -19.504 1.00 98.12 264 ALA A O 1
ATOM 2132 N N . PHE A 1 265 ? 5.670 9.973 -21.188 1.00 98.19 265 PHE A N 1
ATOM 2133 C CA . PHE A 1 265 ? 5.883 11.376 -20.823 1.00 98.19 265 PHE A CA 1
ATOM 2134 C C . PHE A 1 265 ? 4.573 12.165 -20.842 1.00 98.19 265 PHE A C 1
ATOM 2136 O O . PHE A 1 265 ? 4.259 12.854 -19.875 1.00 98.19 265 PHE A O 1
ATOM 2143 N N . ARG A 1 266 ? 3.790 12.073 -21.926 1.00 97.69 266 ARG A N 1
ATOM 2144 C CA . ARG A 1 266 ? 2.523 12.813 -22.061 1.00 97.69 266 ARG A CA 1
ATOM 2145 C C . ARG A 1 266 ? 1.508 12.394 -21.000 1.00 97.69 266 ARG A C 1
ATOM 2147 O O . ARG A 1 266 ? 0.812 13.252 -20.459 1.00 97.69 266 ARG A O 1
ATOM 2154 N N . GLU A 1 267 ? 1.434 11.103 -20.684 1.00 97.56 267 GLU A N 1
ATOM 2155 C CA . GLU A 1 267 ? 0.552 10.597 -19.631 1.00 97.56 267 GLU A CA 1
ATOM 2156 C C . GLU A 1 267 ? 0.945 11.141 -18.252 1.00 97.56 267 GLU A C 1
ATOM 2158 O O . GLU A 1 267 ? 0.095 11.679 -17.531 1.00 97.56 267 GLU A O 1
ATOM 2163 N N . LEU A 1 268 ? 2.232 11.061 -17.900 1.00 97.94 268 LEU A N 1
ATOM 2164 C CA . LEU A 1 268 ? 2.737 11.557 -16.622 1.00 97.94 268 LEU A CA 1
ATOM 2165 C C . LEU A 1 268 ? 2.652 13.087 -16.517 1.00 97.94 268 LEU A C 1
ATOM 2167 O O . LEU A 1 268 ? 2.323 13.615 -15.454 1.00 97.94 268 LEU A O 1
ATOM 2171 N N . ASP A 1 269 ? 2.889 13.812 -17.610 1.00 98.06 269 ASP A N 1
ATOM 2172 C CA . ASP A 1 269 ? 2.729 15.265 -17.667 1.00 98.06 269 ASP A CA 1
ATOM 2173 C C . ASP A 1 269 ? 1.269 15.655 -17.411 1.00 98.06 269 ASP A C 1
ATOM 2175 O O . ASP A 1 269 ? 0.992 16.459 -16.522 1.00 98.06 269 ASP A O 1
ATOM 2179 N N . ALA A 1 270 ? 0.319 15.012 -18.099 1.00 97.25 270 ALA A N 1
ATOM 2180 C CA . ALA A 1 270 ? -1.109 15.234 -17.881 1.00 97.25 270 ALA A CA 1
ATOM 2181 C C . ALA A 1 270 ? -1.534 14.897 -16.443 1.00 97.25 270 ALA A C 1
ATOM 2183 O O . ALA A 1 270 ? -2.386 15.575 -15.863 1.00 97.25 270 ALA A O 1
ATOM 2184 N N . ARG A 1 271 ? -0.942 13.856 -15.851 1.00 96.00 271 ARG A N 1
ATOM 2185 C CA . ARG A 1 271 ? -1.138 13.495 -14.444 1.00 96.00 271 ARG A CA 1
ATOM 2186 C C . ARG A 1 271 ? -0.631 14.591 -13.502 1.00 96.00 271 ARG A C 1
ATOM 2188 O O . ARG A 1 271 ? -1.386 15.029 -12.639 1.00 96.00 271 ARG A O 1
ATOM 2195 N N . LEU A 1 272 ? 0.577 15.111 -13.708 1.00 96.38 272 LEU A N 1
ATOM 2196 C CA . LEU A 1 272 ? 1.133 16.220 -12.924 1.00 96.38 272 LEU A CA 1
ATOM 2197 C C . LEU A 1 272 ? 0.331 17.523 -13.073 1.00 96.38 272 LEU A C 1
ATOM 2199 O O . LEU A 1 272 ? 0.137 18.228 -12.083 1.00 96.38 272 LEU A O 1
ATOM 2203 N N . VAL A 1 273 ? -0.184 17.828 -14.269 1.00 96.62 273 VAL A N 1
ATOM 2204 C CA . VAL A 1 273 ? -1.100 18.960 -14.499 1.00 96.62 273 VAL A CA 1
ATOM 2205 C C . VAL A 1 273 ? -2.347 18.824 -13.622 1.00 96.62 273 VAL A C 1
ATOM 2207 O O . VAL A 1 273 ? -2.715 19.779 -12.942 1.00 96.62 273 VAL A O 1
ATOM 2210 N N . ARG A 1 274 ? -2.966 17.634 -13.561 1.00 94.44 274 ARG A N 1
ATOM 2211 C CA . ARG A 1 274 ? -4.140 17.394 -12.699 1.00 94.44 274 ARG A CA 1
ATOM 2212 C C . ARG A 1 274 ? -3.824 17.554 -11.212 1.00 94.44 274 ARG A C 1
ATOM 2214 O O . ARG A 1 274 ? -4.641 18.108 -10.488 1.00 94.44 274 ARG A O 1
ATOM 2221 N N . LEU A 1 275 ? -2.663 17.074 -10.766 1.00 93.25 275 LEU A N 1
ATOM 2222 C CA . LEU A 1 275 ? -2.284 17.096 -9.349 1.00 93.25 275 LEU A CA 1
ATOM 2223 C C . LEU A 1 275 ? -1.868 18.480 -8.845 1.00 93.25 275 LEU A C 1
ATOM 2225 O O . LEU A 1 275 ? -2.048 18.781 -7.670 1.00 93.25 275 LEU A O 1
ATOM 2229 N N . THR A 1 276 ? -1.281 19.307 -9.711 1.00 93.44 276 THR A N 1
ATOM 2230 C CA . THR A 1 276 ? -0.616 20.555 -9.292 1.00 93.44 276 THR A CA 1
ATOM 2231 C C . THR A 1 276 ? -1.231 21.818 -9.888 1.00 93.44 276 THR A C 1
ATOM 2233 O O . THR A 1 276 ? -0.961 22.911 -9.399 1.00 93.44 276 THR A O 1
ATOM 2236 N N . GLY A 1 277 ? -2.026 21.700 -10.956 1.00 92.94 277 GLY A N 1
ATOM 2237 C CA . GLY A 1 277 ? -2.532 22.841 -11.721 1.00 92.94 277 GLY A CA 1
ATOM 2238 C C . GLY A 1 277 ? -1.473 23.549 -12.574 1.00 92.94 277 GLY A C 1
ATOM 2239 O O . GLY A 1 277 ? -1.757 24.617 -13.112 1.00 92.94 277 GLY A O 1
ATOM 2240 N N . ARG A 1 278 ? -0.258 22.991 -12.700 1.00 95.00 278 ARG A N 1
ATOM 2241 C CA . ARG A 1 278 ? 0.792 23.558 -13.559 1.00 95.00 278 ARG A CA 1
ATOM 2242 C C . ARG A 1 278 ? 0.441 23.444 -15.044 1.00 95.00 278 ARG A C 1
ATOM 2244 O O . ARG A 1 278 ? -0.369 22.608 -15.434 1.00 95.00 278 ARG A O 1
ATOM 2251 N N . GLU A 1 279 ? 1.121 24.219 -15.883 1.00 94.25 279 GLU A N 1
ATOM 2252 C CA . GLU A 1 279 ? 1.021 24.081 -17.340 1.00 94.25 279 GLU A CA 1
ATOM 2253 C C . GLU A 1 279 ? 1.702 22.803 -17.851 1.00 94.25 279 GLU A C 1
ATOM 2255 O O . GLU A 1 279 ? 2.680 22.315 -17.270 1.00 94.25 279 GLU A O 1
ATOM 2260 N N . ALA A 1 280 ? 1.178 22.269 -18.956 1.00 94.62 280 ALA A N 1
ATOM 2261 C CA . ALA A 1 280 ? 1.722 21.097 -19.632 1.00 94.62 280 ALA A CA 1
ATOM 2262 C C . ALA A 1 280 ? 3.107 21.386 -20.240 1.00 94.62 280 ALA A C 1
ATOM 2264 O O . ALA A 1 280 ? 3.345 22.440 -20.833 1.00 94.62 280 ALA A O 1
ATOM 2265 N N . ARG A 1 281 ? 4.017 20.416 -20.134 1.00 91.62 281 ARG A N 1
ATOM 2266 C CA . ARG A 1 281 ? 5.408 20.494 -20.614 1.00 91.62 281 ARG A CA 1
ATOM 2267 C C . ARG A 1 281 ? 5.640 19.691 -21.890 1.00 91.62 281 ARG A C 1
ATOM 2269 O O . ARG A 1 281 ? 6.767 19.356 -22.229 1.00 91.62 281 ARG A O 1
ATOM 2276 N N . THR A 1 282 ? 4.585 19.402 -22.645 1.00 88.19 282 THR A N 1
ATOM 2277 C CA . THR A 1 282 ? 4.671 18.648 -23.909 1.00 88.19 282 THR A CA 1
ATOM 2278 C C . THR A 1 282 ? 5.630 19.268 -24.928 1.00 88.19 282 THR A C 1
ATOM 2280 O O . THR A 1 282 ? 6.278 18.529 -25.663 1.00 88.19 282 THR A O 1
ATOM 2283 N N . HIS A 1 283 ? 5.790 20.595 -24.914 1.00 86.50 283 HIS A N 1
ATOM 2284 C CA . HIS A 1 283 ? 6.758 21.326 -25.739 1.00 86.50 283 HIS A CA 1
ATOM 2285 C C . HIS A 1 283 ? 8.217 20.896 -25.500 1.00 86.50 283 HIS A C 1
ATOM 2287 O O . HIS A 1 283 ? 9.073 21.075 -26.363 1.00 86.50 283 HIS A O 1
ATOM 2293 N N . GLU A 1 284 ? 8.529 20.305 -24.343 1.00 86.19 284 GLU A N 1
ATOM 2294 C CA . GLU A 1 284 ? 9.873 19.827 -24.039 1.00 86.19 284 GLU A CA 1
ATOM 2295 C C . GLU A 1 284 ? 10.286 18.601 -24.873 1.00 86.19 284 GLU A C 1
ATOM 2297 O O . GLU A 1 284 ? 11.481 18.296 -24.950 1.00 86.19 284 GLU A O 1
ATOM 2302 N N . LEU A 1 285 ? 9.333 17.897 -25.493 1.00 86.25 285 LEU A N 1
ATOM 2303 C CA . LEU A 1 285 ? 9.613 16.790 -26.414 1.00 86.25 285 LEU A CA 1
ATOM 2304 C C . LEU A 1 285 ? 10.161 17.286 -27.762 1.00 86.25 285 LEU A C 1
ATOM 2306 O O . LEU A 1 285 ? 10.933 16.581 -28.410 1.00 86.25 285 LEU A O 1
ATOM 2310 N N . ASP A 1 286 ? 9.821 18.516 -28.156 1.00 77.88 286 ASP A N 1
ATOM 2311 C CA . ASP A 1 286 ? 10.266 19.127 -29.415 1.00 77.88 286 ASP A CA 1
ATOM 2312 C C . ASP A 1 286 ? 11.699 19.675 -29.334 1.00 77.88 286 ASP A C 1
ATOM 2314 O O . ASP A 1 286 ? 12.343 19.928 -30.359 1.00 77.88 286 ASP A O 1
ATOM 2318 N N . LEU A 1 287 ? 12.232 19.824 -28.115 1.00 67.69 287 LEU A N 1
ATOM 2319 C CA . LEU A 1 287 ? 13.620 20.195 -27.864 1.00 67.69 287 LEU A CA 1
ATOM 2320 C C . LEU A 1 287 ? 14.526 19.020 -28.246 1.00 67.69 287 LEU A C 1
ATOM 2322 O O . LEU A 1 287 ? 14.929 18.212 -27.408 1.00 67.69 287 LEU A O 1
ATOM 2326 N N . ARG A 1 288 ? 14.852 18.909 -29.538 1.00 57.88 288 ARG A N 1
ATOM 2327 C CA . ARG A 1 288 ? 15.886 17.986 -30.011 1.00 57.88 288 ARG A CA 1
ATOM 2328 C C . ARG A 1 288 ? 17.179 18.285 -29.259 1.00 57.88 288 ARG A C 1
ATOM 2330 O O . ARG A 1 288 ? 17.665 19.415 -29.283 1.00 57.88 288 ARG A O 1
ATOM 2337 N N . VAL A 1 289 ? 17.766 17.268 -28.627 1.00 54.03 289 VAL A N 1
ATOM 2338 C CA . VAL A 1 289 ? 19.157 17.360 -28.180 1.00 54.03 289 VAL A CA 1
ATOM 2339 C C . VAL A 1 289 ? 19.989 17.503 -29.449 1.00 54.03 289 VAL A C 1
ATOM 2341 O O . VAL A 1 289 ? 20.111 16.557 -30.225 1.00 54.03 289 VAL A O 1
ATOM 2344 N N . ALA A 1 290 ? 20.526 18.698 -29.694 1.00 40.22 290 ALA A N 1
ATOM 2345 C CA . ALA A 1 290 ? 21.595 18.856 -30.661 1.00 40.22 290 ALA A CA 1
ATOM 2346 C C . ALA A 1 290 ? 22.756 17.990 -30.161 1.00 40.22 290 ALA A C 1
ATOM 2348 O O . ALA A 1 290 ? 23.420 18.329 -29.180 1.00 40.22 290 ALA A O 1
ATOM 2349 N N . GLN A 1 291 ? 22.965 16.831 -30.785 1.00 41.91 291 GLN A N 1
ATOM 2350 C CA . GLN A 1 291 ? 24.223 16.121 -30.619 1.00 41.91 291 GLN A CA 1
ATOM 2351 C C . GLN A 1 291 ? 25.314 17.085 -31.106 1.00 41.91 291 GLN A C 1
ATOM 2353 O O . GLN A 1 291 ? 25.194 17.584 -32.227 1.00 41.91 291 GLN A O 1
ATOM 2358 N N . PRO A 1 292 ? 26.360 17.395 -30.319 1.00 35.09 292 PRO A N 1
ATOM 2359 C CA . PRO A 1 292 ? 27.548 17.968 -30.924 1.00 35.09 292 PRO A CA 1
ATOM 2360 C C . PRO A 1 292 ? 28.018 16.950 -31.965 1.00 35.09 292 PRO A C 1
ATOM 2362 O O . PRO A 1 292 ? 28.297 15.799 -31.614 1.00 35.09 292 PRO A O 1
ATOM 2365 N N . GLU A 1 293 ? 28.016 17.345 -33.240 1.00 33.78 293 GLU A N 1
ATOM 2366 C CA . GLU A 1 293 ? 28.519 16.514 -34.327 1.00 33.78 293 GLU A CA 1
ATOM 2367 C C . GLU A 1 293 ? 29.901 16.001 -33.919 1.00 33.78 293 GLU A C 1
ATOM 2369 O O . GLU A 1 293 ? 30.839 16.770 -33.697 1.00 33.78 293 GLU A O 1
ATOM 2374 N N . ARG A 1 294 ? 30.036 14.681 -33.758 1.00 43.00 294 ARG A N 1
ATOM 2375 C CA . ARG A 1 294 ? 31.362 14.073 -33.715 1.00 43.00 294 ARG A CA 1
ATOM 2376 C C . ARG A 1 294 ? 31.924 14.209 -35.119 1.00 43.00 294 ARG A C 1
ATOM 2378 O O . ARG A 1 294 ? 31.630 13.374 -35.968 1.00 43.00 294 ARG A O 1
ATOM 2385 N N . GLU A 1 295 ? 32.715 15.254 -35.346 1.00 32.75 295 GLU A N 1
ATOM 2386 C CA . GLU A 1 295 ? 33.524 15.375 -36.554 1.00 32.75 295 GLU A CA 1
ATOM 2387 C C . GLU A 1 295 ? 34.344 14.083 -36.731 1.00 32.75 295 GLU A C 1
ATOM 2389 O O . GLU A 1 295 ? 35.160 13.735 -35.863 1.00 32.75 295 GLU A O 1
ATOM 2394 N N . PRO A 1 296 ? 34.143 13.328 -37.824 1.00 38.12 296 PRO A N 1
ATOM 2395 C CA . PRO A 1 296 ? 34.945 12.156 -38.099 1.00 38.12 296 PRO A CA 1
ATOM 2396 C C . PRO A 1 296 ? 36.293 12.627 -38.638 1.00 38.12 296 PRO A C 1
ATOM 2398 O O . PRO A 1 296 ? 36.462 12.876 -39.827 1.00 38.12 296 PRO A O 1
ATOM 2401 N N . GLY A 1 297 ? 37.270 12.737 -37.743 1.00 45.09 297 GLY A N 1
ATOM 2402 C CA . GLY A 1 297 ? 38.670 12.860 -38.129 1.00 45.09 297 GLY A CA 1
ATOM 2403 C C . GLY A 1 297 ? 39.424 13.944 -37.385 1.00 45.09 297 GLY A C 1
ATOM 2404 O O . GLY A 1 297 ? 39.647 15.024 -37.916 1.00 45.09 297 GLY A O 1
ATOM 2405 N N . ARG A 1 298 ? 39.952 13.602 -36.208 1.00 31.06 298 ARG A N 1
ATOM 2406 C CA . ARG A 1 298 ? 41.264 14.099 -35.782 1.00 31.06 298 ARG A CA 1
ATOM 2407 C C . ARG A 1 298 ? 41.910 13.119 -34.809 1.00 31.06 298 ARG A C 1
ATOM 2409 O O . ARG A 1 298 ? 41.504 12.940 -33.667 1.00 31.06 298 ARG A O 1
ATOM 2416 N N . THR A 1 299 ? 42.905 12.445 -35.362 1.00 33.56 299 THR A N 1
ATOM 2417 C CA . THR A 1 299 ? 43.963 11.650 -34.741 1.00 33.56 299 THR A CA 1
ATOM 2418 C C . THR A 1 299 ? 44.353 12.086 -33.323 1.00 33.56 299 THR A C 1
ATOM 2420 O O . THR A 1 299 ? 44.794 13.211 -33.108 1.00 33.56 299 THR A O 1
ATOM 2423 N N . SER A 1 300 ? 44.224 11.133 -32.395 1.00 35.75 300 SER A N 1
ATOM 2424 C CA . SER A 1 300 ? 45.042 10.885 -31.196 1.00 35.75 300 SER A CA 1
ATOM 2425 C C . SER A 1 300 ? 45.842 12.055 -30.599 1.00 35.75 300 SER A C 1
ATOM 2427 O O . SER A 1 300 ? 46.958 12.335 -31.036 1.00 35.75 300 SER A O 1
ATOM 2429 N N . PHE A 1 301 ? 45.371 12.592 -29.470 1.00 30.62 301 PHE A N 1
ATOM 2430 C CA . PHE A 1 301 ? 46.257 13.178 -28.462 1.00 30.62 301 PHE A CA 1
ATOM 2431 C C . PHE A 1 301 ? 46.533 12.151 -27.362 1.00 30.62 301 PHE A C 1
ATOM 2433 O O . PHE A 1 301 ? 45.693 11.853 -26.514 1.00 30.62 301 PHE A O 1
ATOM 2440 N N . ARG A 1 302 ? 47.749 11.604 -27.406 1.00 32.50 302 ARG A N 1
ATOM 2441 C CA . ARG A 1 302 ? 48.400 10.862 -26.325 1.00 32.50 302 ARG A CA 1
ATOM 2442 C C . ARG A 1 302 ? 48.482 11.785 -25.103 1.00 32.50 302 ARG A C 1
ATOM 2444 O O . ARG A 1 302 ? 49.220 12.763 -25.132 1.00 32.50 302 ARG A O 1
ATOM 2451 N N . ARG A 1 303 ? 47.723 11.503 -24.040 1.00 33.09 303 ARG A N 1
ATOM 2452 C CA . ARG A 1 303 ? 47.971 12.116 -22.727 1.00 33.09 303 ARG A CA 1
ATOM 2453 C C . ARG A 1 303 ? 49.145 11.388 -22.082 1.00 33.09 303 ARG A C 1
ATOM 2455 O O . ARG A 1 303 ? 49.013 10.249 -21.644 1.00 33.09 303 ARG A O 1
ATOM 2462 N N . GLU A 1 304 ? 50.296 12.044 -22.074 1.00 30.17 304 GLU A N 1
ATOM 2463 C CA . GLU A 1 304 ? 51.396 11.717 -21.174 1.00 30.17 304 GLU A CA 1
ATOM 2464 C C . GLU A 1 304 ? 50.952 12.032 -19.740 1.00 30.17 304 GLU A C 1
ATOM 2466 O O . GLU A 1 304 ? 50.561 13.157 -19.431 1.00 30.17 304 GLU A O 1
ATOM 2471 N N . TYR A 1 305 ? 50.971 11.023 -18.872 1.00 32.47 305 TYR A N 1
ATOM 2472 C CA . TYR A 1 305 ? 50.852 11.217 -17.431 1.00 32.47 305 TYR A CA 1
ATOM 2473 C C . TYR A 1 305 ? 52.258 11.477 -16.869 1.00 32.47 305 TYR A C 1
ATOM 2475 O O . TYR A 1 305 ? 53.142 10.646 -17.091 1.00 32.47 305 TYR A O 1
ATOM 2483 N N . PRO A 1 306 ? 52.497 12.573 -16.126 1.00 33.09 306 PRO A N 1
ATOM 2484 C CA . PRO A 1 306 ? 53.717 12.703 -15.348 1.00 33.09 306 PRO A CA 1
ATOM 2485 C C . PRO A 1 306 ? 53.667 11.740 -14.156 1.00 33.09 306 PRO A C 1
ATOM 2487 O O . PRO A 1 306 ? 52.696 11.707 -13.399 1.00 33.09 306 PRO A O 1
ATOM 2490 N N . ALA A 1 307 ? 54.726 10.942 -14.014 1.00 35.34 307 ALA A N 1
ATOM 2491 C CA . ALA A 1 307 ? 54.930 10.015 -12.911 1.00 35.34 307 ALA A CA 1
ATOM 2492 C C . ALA A 1 307 ? 54.969 10.761 -11.568 1.00 35.34 307 ALA A C 1
ATOM 2494 O O . ALA A 1 307 ? 55.798 11.649 -11.369 1.00 35.34 307 ALA A O 1
ATOM 2495 N N . VAL A 1 308 ? 54.098 10.372 -10.634 1.00 35.41 308 VAL A N 1
ATOM 2496 C CA . VAL A 1 308 ? 54.170 10.796 -9.231 1.00 35.41 308 VAL A CA 1
ATOM 2497 C C . VAL A 1 308 ? 54.665 9.619 -8.388 1.00 35.41 308 VAL A C 1
ATOM 2499 O O . VAL A 1 308 ? 54.226 8.484 -8.552 1.00 35.41 308 VAL A O 1
ATOM 2502 N N . MET A 1 309 ? 55.647 9.946 -7.552 1.00 33.00 309 MET A N 1
ATOM 2503 C CA . MET A 1 309 ? 56.542 9.123 -6.740 1.00 33.00 309 MET A CA 1
ATOM 2504 C C . MET A 1 309 ? 55.956 7.886 -6.038 1.00 33.00 309 MET A C 1
ATOM 2506 O O . MET A 1 309 ? 54.891 7.924 -5.428 1.00 33.00 309 MET A O 1
ATOM 2510 N N . GLN A 1 310 ? 56.766 6.821 -6.044 1.00 37.66 310 GLN A N 1
ATOM 2511 C CA . GLN A 1 310 ? 56.660 5.639 -5.183 1.00 37.66 310 GLN A CA 1
ATOM 2512 C C . GLN A 1 310 ? 56.841 6.004 -3.693 1.00 37.66 310 GLN A C 1
ATOM 2514 O O . GLN A 1 310 ? 57.691 6.843 -3.385 1.00 37.66 310 GLN A O 1
ATOM 2519 N N . PRO A 1 311 ? 56.154 5.335 -2.748 1.00 33.59 311 PRO A N 1
ATOM 2520 C CA . PRO A 1 311 ? 56.574 5.313 -1.353 1.00 33.59 311 PRO A CA 1
ATOM 2521 C C . PRO A 1 311 ? 57.704 4.292 -1.155 1.00 33.59 311 PRO A C 1
ATOM 2523 O O . PRO A 1 311 ? 57.576 3.126 -1.524 1.00 33.59 311 PRO A O 1
ATOM 2526 N N . ALA A 1 312 ? 58.803 4.755 -0.563 1.00 31.84 312 ALA A N 1
ATOM 2527 C CA . ALA A 1 312 ? 59.969 3.957 -0.215 1.00 31.84 312 ALA A CA 1
ATOM 2528 C C . ALA A 1 312 ? 59.658 2.908 0.867 1.00 31.84 312 ALA A C 1
ATOM 2530 O O . ALA A 1 312 ? 58.961 3.176 1.847 1.00 31.84 312 ALA A O 1
ATOM 2531 N N . GLU A 1 313 ? 60.243 1.727 0.684 1.00 33.03 313 GLU A N 1
ATOM 2532 C CA . GLU A 1 313 ? 60.316 0.630 1.644 1.00 33.03 313 GLU A CA 1
ATOM 2533 C C . GLU A 1 313 ? 60.895 1.099 2.990 1.00 33.03 313 GLU A C 1
ATOM 2535 O O . GLU A 1 313 ? 62.021 1.595 3.066 1.00 33.03 313 GLU A O 1
ATOM 2540 N N . ALA A 1 314 ? 60.154 0.885 4.079 1.00 34.38 314 ALA A N 1
ATOM 2541 C CA . ALA A 1 314 ? 60.693 0.955 5.432 1.00 34.38 314 ALA A CA 1
ATOM 2542 C C . ALA A 1 314 ? 61.013 -0.466 5.911 1.00 34.38 314 ALA A C 1
ATOM 2544 O O . ALA A 1 314 ? 60.131 -1.278 6.190 1.00 34.38 314 ALA A O 1
ATOM 2545 N N . ALA A 1 315 ? 62.311 -0.746 5.966 1.00 34.81 315 ALA A N 1
ATOM 2546 C CA . ALA A 1 315 ? 62.904 -2.003 6.377 1.00 34.81 315 ALA A CA 1
ATOM 2547 C C . ALA A 1 315 ? 62.524 -2.421 7.808 1.00 34.81 315 ALA A C 1
ATOM 2549 O O . ALA A 1 315 ? 62.464 -1.617 8.741 1.00 34.81 315 ALA A O 1
ATOM 2550 N N . SER A 1 316 ? 62.367 -3.733 7.979 1.00 33.88 316 SER A N 1
ATOM 2551 C CA . SER A 1 316 ? 62.252 -4.420 9.259 1.00 33.88 316 SER A CA 1
ATOM 2552 C C . SER A 1 316 ? 63.429 -4.095 10.183 1.00 33.88 316 SER A C 1
ATOM 2554 O O . SER A 1 316 ? 64.587 -4.327 9.831 1.00 33.88 316 SER A O 1
ATOM 2556 N N . ARG A 1 317 ? 63.145 -3.678 11.421 1.00 36.56 317 ARG A N 1
ATOM 2557 C CA . ARG A 1 317 ? 64.129 -3.715 12.508 1.00 36.56 317 ARG A CA 1
ATOM 2558 C C . ARG A 1 317 ? 63.580 -4.525 13.676 1.00 36.56 317 ARG A C 1
ATOM 2560 O O . ARG A 1 317 ? 62.612 -4.156 14.326 1.00 36.56 317 ARG A O 1
ATOM 2567 N N . LYS A 1 318 ? 64.228 -5.672 13.876 1.00 36.84 318 LYS A N 1
ATOM 2568 C CA . LYS A 1 318 ? 64.073 -6.610 14.988 1.00 36.84 318 LYS A CA 1
ATOM 2569 C C . LYS A 1 318 ? 64.231 -5.879 16.326 1.00 36.84 318 LYS A C 1
ATOM 2571 O O . LYS A 1 318 ? 65.210 -5.154 16.490 1.00 36.84 318 LYS A O 1
ATOM 2576 N N . LEU A 1 319 ? 63.373 -6.183 17.298 1.00 36.31 319 LEU A N 1
ATOM 2577 C CA . LEU A 1 319 ? 63.758 -6.153 18.707 1.00 36.31 319 LEU A CA 1
ATOM 2578 C C . LEU A 1 319 ? 63.809 -7.591 19.227 1.00 36.31 319 LEU A C 1
ATOM 2580 O O . LEU A 1 319 ? 62.873 -8.368 19.057 1.00 36.31 319 LEU A O 1
ATOM 2584 N N . ARG A 1 320 ? 64.976 -7.936 19.774 1.00 35.75 320 ARG A N 1
ATOM 2585 C CA . ARG A 1 320 ? 65.252 -9.142 20.551 1.00 35.75 320 ARG A CA 1
ATOM 2586 C C . ARG A 1 320 ? 65.098 -8.804 22.036 1.00 35.75 320 ARG A C 1
ATOM 2588 O O . ARG A 1 320 ? 65.551 -7.735 22.437 1.00 35.75 320 ARG A O 1
ATOM 2595 N N . HIS A 1 321 ? 64.643 -9.830 22.757 1.00 39.59 321 HIS A N 1
ATOM 2596 C CA . HIS A 1 321 ? 64.549 -10.034 24.206 1.00 39.59 321 HIS A CA 1
ATOM 2597 C C . HIS A 1 321 ? 63.366 -9.389 24.916 1.00 39.59 321 HIS A C 1
ATOM 2599 O O . HIS A 1 321 ? 63.301 -8.146 24.983 1.00 39.59 321 HIS A O 1
#

Foldseek 3Di:
DDLVVLQVLLVQCVVCLQPLVSLQVSLVVCLVPVLVVCLALVSLPDPSNVSSLVSNLPRPVCVVQHSALLPHDLPDQRSNLLNNLLSLLRQQCNCVVVVVDPDDHDDPSSNVSSLSSPCPNCVVVLLVLLLVCLVCLVPRDGRQSSCSSLVNNVLNVVLVVLVVCLVPDDPPPDPVVNVVSVVSNLLSSLVSNVSSVVVNVVPVVDQDDPSVLVVLVVLLVVLLVCLLPVVCVQDPPPDPSSCSSQVQDPPDDSVVSNVSSLVSNQVSQVVSCVNPVDDGPNVSSVPRDPDPPPPPDDDDDDDDDPDDDDDDDDDDDDDDD

pLDDT: mean 85.91, std 18.15, range [30.17, 98.19]

Radius of gyration: 28.52 Å; chains: 1; bounding box: 92×50×73 Å